Protein AF-A0AAV5W1J3-F1 (afdb_monomer)

Structure (mmCIF, N/CA/C/O backbone):
data_AF-A0AAV5W1J3-F1
#
_entry.id   AF-A0AAV5W1J3-F1
#
loop_
_atom_site.group_PDB
_atom_site.id
_atom_site.type_symbol
_atom_site.label_atom_id
_atom_site.label_alt_id
_atom_site.label_comp_id
_atom_site.label_asym_id
_atom_site.label_entity_id
_atom_site.label_seq_id
_atom_site.pdbx_PDB_ins_code
_atom_site.Cartn_x
_atom_site.Cartn_y
_atom_site.Cartn_z
_atom_site.occupancy
_atom_site.B_iso_or_equiv
_atom_site.auth_seq_id
_atom_site.auth_comp_id
_atom_site.auth_asym_id
_atom_site.auth_atom_id
_atom_site.pdbx_PDB_model_num
ATOM 1 N N . TYR A 1 1 ? 5.223 -12.489 1.293 1.00 47.97 1 TYR A N 1
ATOM 2 C CA . TYR A 1 1 ? 5.982 -11.214 1.237 1.00 47.97 1 TYR A CA 1
ATOM 3 C C . TYR A 1 1 ? 7.461 -11.405 0.866 1.00 47.97 1 TYR A C 1
ATOM 5 O O . TYR A 1 1 ? 7.890 -10.851 -0.137 1.00 47.97 1 TYR A O 1
ATOM 13 N N . LEU A 1 2 ? 8.223 -12.250 1.581 1.00 49.66 2 LEU A N 1
ATOM 14 C CA . LEU A 1 2 ? 9.652 -12.536 1.313 1.00 49.66 2 LEU A CA 1
ATOM 15 C C . LEU A 1 2 ? 9.994 -12.849 -0.157 1.00 49.66 2 LEU A C 1
ATOM 17 O O . LEU A 1 2 ? 10.957 -12.311 -0.684 1.00 49.66 2 LEU A O 1
ATOM 21 N N . ARG A 1 3 ? 9.180 -13.651 -0.857 1.00 54.84 3 ARG A N 1
ATOM 22 C CA 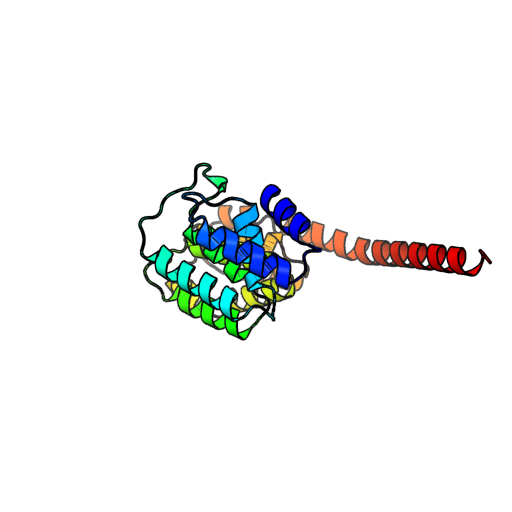. ARG A 1 3 ? 9.418 -13.997 -2.275 1.00 54.84 3 ARG A CA 1
ATOM 23 C C . ARG A 1 3 ? 9.377 -12.788 -3.224 1.00 54.84 3 ARG A C 1
ATOM 25 O O . ARG A 1 3 ? 10.065 -12.802 -4.237 1.00 54.84 3 ARG A O 1
ATOM 32 N N . TYR A 1 4 ? 8.596 -11.755 -2.901 1.00 58.94 4 TYR A N 1
ATOM 33 C CA . TYR A 1 4 ? 8.532 -10.518 -3.688 1.00 58.94 4 TYR A CA 1
ATOM 34 C C . TYR A 1 4 ? 9.755 -9.647 -3.461 1.00 58.94 4 TYR A C 1
ATOM 36 O O . TYR A 1 4 ? 10.323 -9.152 -4.424 1.00 58.94 4 TYR A O 1
ATOM 44 N N . ILE A 1 5 ? 10.190 -9.538 -2.204 1.00 57.06 5 ILE A N 1
ATOM 45 C CA . ILE A 1 5 ? 11.439 -8.861 -1.848 1.00 57.06 5 ILE A CA 1
ATOM 46 C C . ILE A 1 5 ? 12.605 -9.535 -2.572 1.00 57.06 5 ILE A C 1
ATOM 48 O O . ILE A 1 5 ? 13.395 -8.854 -3.204 1.00 57.06 5 ILE A O 1
ATOM 52 N N . VAL A 1 6 ? 12.675 -10.868 -2.558 1.00 56.69 6 VAL A N 1
ATOM 53 C CA . VAL A 1 6 ? 13.726 -11.613 -3.267 1.00 56.69 6 VAL A CA 1
ATOM 54 C C . VAL A 1 6 ? 13.673 -11.359 -4.775 1.00 56.69 6 VAL A C 1
ATOM 56 O O . VAL A 1 6 ? 14.708 -11.097 -5.372 1.00 56.69 6 VAL A O 1
ATOM 59 N N . ALA A 1 7 ? 12.494 -11.382 -5.404 1.00 62.94 7 ALA A N 1
ATOM 60 C CA . ALA A 1 7 ? 12.373 -11.092 -6.834 1.00 62.94 7 ALA A CA 1
ATOM 61 C C . ALA A 1 7 ? 12.747 -9.639 -7.189 1.00 62.94 7 ALA A C 1
ATOM 63 O O . ALA A 1 7 ? 13.378 -9.410 -8.215 1.00 62.94 7 ALA A O 1
ATOM 64 N N . ASP A 1 8 ? 12.392 -8.669 -6.347 1.00 61.66 8 ASP A N 1
ATOM 65 C CA . ASP A 1 8 ? 12.751 -7.255 -6.526 1.00 61.66 8 ASP A CA 1
ATOM 66 C C . ASP A 1 8 ? 14.255 -7.014 -6.298 1.00 61.66 8 ASP A C 1
ATOM 68 O O . ASP A 1 8 ? 14.879 -6.254 -7.037 1.00 61.66 8 ASP A O 1
ATOM 72 N N . LEU A 1 9 ? 14.862 -7.729 -5.342 1.00 61.19 9 LEU A N 1
ATOM 73 C CA . LEU A 1 9 ? 16.311 -7.756 -5.121 1.00 61.19 9 LEU A CA 1
ATOM 74 C C . LEU A 1 9 ? 17.060 -8.395 -6.296 1.00 61.19 9 LEU A C 1
ATOM 76 O O . LEU A 1 9 ? 18.104 -7.893 -6.692 1.00 61.19 9 LEU A O 1
ATOM 80 N N . LEU A 1 10 ? 16.521 -9.458 -6.903 1.00 64.94 10 LEU A N 1
ATOM 81 C CA . LEU A 1 10 ? 17.102 -10.063 -8.111 1.00 64.94 10 LEU A CA 1
ATOM 82 C C . LEU A 1 10 ? 17.113 -9.099 -9.303 1.00 64.94 10 LEU A C 1
ATOM 84 O O . LEU A 1 10 ? 17.964 -9.210 -10.180 1.00 64.94 10 LEU A O 1
ATOM 88 N N . LEU A 1 11 ? 16.175 -8.155 -9.340 1.00 67.69 11 LEU A N 1
ATOM 89 C CA . LEU A 1 11 ? 16.133 -7.098 -10.345 1.00 67.69 11 LEU A CA 1
ATOM 90 C C . LEU A 1 11 ? 16.895 -5.843 -9.901 1.00 67.69 11 LEU A C 1
ATOM 92 O O . LEU A 1 11 ? 16.798 -4.823 -10.582 1.00 67.69 11 LEU A O 1
ATOM 96 N N . PHE A 1 12 ? 17.613 -5.876 -8.767 1.00 68.25 12 PHE A N 1
ATOM 97 C CA . PHE A 1 12 ? 18.165 -4.659 -8.182 1.00 68.25 12 PHE A CA 1
ATOM 98 C C . PHE A 1 12 ? 19.186 -3.968 -9.084 1.00 68.25 12 PHE A C 1
ATOM 100 O O . PHE A 1 12 ? 19.098 -2.756 -9.282 1.00 68.25 12 PHE A O 1
ATOM 107 N N . ASP A 1 13 ? 20.054 -4.776 -9.688 1.00 69.62 13 ASP A N 1
ATOM 108 C CA . ASP A 1 13 ? 21.154 -4.348 -10.552 1.00 69.62 13 ASP A CA 1
ATOM 109 C C . ASP A 1 13 ? 20.783 -4.331 -12.047 1.00 69.62 13 ASP A C 1
ATOM 111 O O . ASP A 1 13 ? 21.642 -4.182 -12.919 1.00 69.62 13 ASP A O 1
ATOM 115 N N . ALA A 1 14 ? 19.503 -4.514 -12.385 1.00 74.44 14 ALA A N 1
ATOM 116 C CA . ALA A 1 14 ? 19.069 -4.511 -13.774 1.00 74.44 14 ALA A CA 1
ATOM 117 C C . ALA A 1 14 ? 19.010 -3.079 -14.333 1.00 74.44 14 ALA A C 1
ATOM 119 O O . ALA A 1 14 ? 18.356 -2.201 -13.778 1.00 74.44 14 ALA A O 1
ATOM 120 N N . GLN A 1 15 ? 19.646 -2.863 -15.486 1.00 80.50 15 GLN A N 1
ATOM 121 C CA . GLN A 1 15 ? 19.547 -1.607 -16.236 1.00 80.50 15 GLN A CA 1
ATOM 122 C C . GLN A 1 15 ? 18.120 -1.362 -16.759 1.00 80.50 15 GLN A C 1
ATOM 124 O O . GLN A 1 15 ? 17.407 -2.308 -17.104 1.00 80.50 15 GLN A O 1
ATOM 129 N N . THR A 1 16 ? 17.737 -0.093 -16.915 1.00 79.38 16 THR A N 1
ATOM 130 C CA . THR A 1 16 ? 16.415 0.343 -17.400 1.00 79.38 16 THR A CA 1
ATOM 131 C C . THR A 1 16 ? 15.995 -0.336 -18.707 1.00 79.38 16 THR A C 1
ATOM 133 O O . THR A 1 16 ? 14.864 -0.808 -18.826 1.00 79.38 16 THR A O 1
ATOM 136 N N . GLU A 1 17 ? 16.911 -0.472 -19.673 1.00 80.25 17 GLU A N 1
ATOM 137 C CA . GLU A 1 17 ? 16.635 -1.156 -20.945 1.00 80.25 17 GLU A CA 1
ATOM 138 C C . GLU A 1 17 ? 16.258 -2.635 -20.733 1.00 80.25 17 GLU A C 1
ATOM 140 O O . GLU A 1 17 ? 15.348 -3.159 -21.381 1.00 80.25 17 GLU A O 1
ATOM 145 N N . ASN A 1 18 ? 16.910 -3.310 -19.782 1.00 86.12 18 ASN A N 1
ATOM 146 C CA . ASN A 1 18 ? 16.601 -4.697 -19.438 1.00 86.12 18 ASN A CA 1
ATOM 147 C C . ASN A 1 18 ? 15.235 -4.803 -18.754 1.00 86.12 18 ASN A C 1
ATOM 149 O O . ASN A 1 18 ? 14.471 -5.717 -19.065 1.00 86.12 18 ASN A O 1
ATOM 153 N N . ILE A 1 19 ? 14.888 -3.847 -17.886 1.00 87.12 19 ILE A N 1
ATOM 154 C CA . ILE A 1 19 ? 13.560 -3.773 -17.265 1.00 87.12 19 ILE A CA 1
ATOM 155 C C . ILE A 1 19 ? 12.468 -3.575 -18.324 1.00 87.12 19 ILE A C 1
ATOM 157 O O . ILE A 1 19 ? 11.471 -4.297 -18.299 1.00 87.12 19 ILE A O 1
ATOM 161 N N . ALA A 1 20 ? 12.668 -2.684 -19.300 1.00 85.25 20 ALA A N 1
ATOM 162 C CA . ALA A 1 20 ? 11.721 -2.474 -20.398 1.00 85.25 20 ALA A CA 1
ATOM 163 C C . ALA A 1 20 ? 11.536 -3.739 -21.258 1.00 85.25 20 ALA A C 1
ATOM 165 O O . ALA A 1 20 ? 10.406 -4.140 -21.555 1.00 85.25 20 ALA A O 1
ATOM 166 N N . LYS A 1 21 ? 12.633 -4.427 -21.609 1.00 86.56 21 LYS A N 1
ATOM 167 C CA . LYS A 1 21 ? 12.594 -5.705 -22.348 1.00 86.56 21 LYS A CA 1
ATOM 168 C C . LYS A 1 21 ? 11.863 -6.800 -21.569 1.00 86.56 21 LYS A C 1
ATOM 170 O O . LYS A 1 21 ? 11.043 -7.526 -22.140 1.00 86.56 21 LYS A O 1
ATOM 175 N N . LEU A 1 22 ? 12.130 -6.912 -20.267 1.00 85.25 22 LEU A N 1
ATOM 176 C CA . LEU A 1 22 ? 11.437 -7.852 -19.387 1.00 85.25 22 LEU A CA 1
ATOM 177 C C . LEU A 1 22 ? 9.945 -7.526 -19.315 1.00 85.25 22 LEU A C 1
ATOM 179 O O . LEU A 1 22 ? 9.125 -8.422 -19.503 1.00 85.25 22 LEU A O 1
ATOM 183 N N . PHE A 1 23 ? 9.584 -6.256 -19.119 1.00 86.56 23 PHE A N 1
ATOM 184 C CA . PHE A 1 23 ? 8.192 -5.812 -19.102 1.00 86.56 23 PHE A CA 1
ATOM 185 C C . PHE A 1 23 ? 7.466 -6.181 -20.393 1.00 86.56 23 PHE A C 1
ATOM 187 O O . PHE A 1 23 ? 6.436 -6.852 -20.336 1.00 86.56 23 PHE A O 1
ATOM 194 N N . LYS A 1 24 ? 8.043 -5.845 -21.552 1.00 86.94 24 LYS A N 1
ATOM 195 C CA . LYS A 1 24 ? 7.494 -6.214 -22.862 1.00 86.94 24 LYS A CA 1
ATOM 196 C C . LYS A 1 24 ? 7.254 -7.723 -22.967 1.00 86.94 24 LYS A C 1
ATOM 198 O O . LYS A 1 24 ? 6.153 -8.147 -23.311 1.00 86.94 24 LYS A O 1
ATOM 203 N N . THR A 1 25 ? 8.240 -8.527 -22.570 1.00 84.56 25 THR A N 1
ATOM 204 C CA . THR A 1 25 ? 8.138 -9.994 -22.569 1.00 84.56 25 THR A CA 1
ATOM 205 C C . THR A 1 25 ? 6.974 -10.487 -21.699 1.00 84.56 25 THR A C 1
ATOM 207 O O . THR A 1 25 ? 6.224 -11.374 -22.105 1.00 84.56 25 THR A O 1
ATOM 210 N N . TYR A 1 26 ? 6.795 -9.924 -20.500 1.00 80.44 26 TYR A N 1
ATOM 211 C CA . TYR A 1 26 ? 5.701 -10.305 -19.599 1.00 80.44 26 TYR A CA 1
ATOM 212 C C . TYR A 1 26 ? 4.322 -9.879 -20.108 1.00 80.44 26 TYR A C 1
ATOM 214 O O . TYR A 1 26 ? 3.348 -10.607 -19.896 1.00 80.44 26 TYR A O 1
ATOM 222 N N . SER A 1 27 ? 4.236 -8.735 -20.783 1.00 79.19 27 SER A N 1
ATOM 223 C CA . SER A 1 27 ? 2.999 -8.237 -21.387 1.00 79.19 27 SER A CA 1
ATOM 224 C C . SER A 1 27 ? 2.569 -9.089 -22.585 1.00 79.19 27 SER A C 1
ATOM 226 O O . SER A 1 27 ? 1.390 -9.419 -22.721 1.00 79.19 27 SER A O 1
ATOM 228 N N . GLU A 1 28 ? 3.521 -9.521 -23.415 1.00 81.06 28 GLU A N 1
ATOM 229 C CA . GLU A 1 28 ? 3.267 -10.365 -24.590 1.00 81.06 28 GLU A CA 1
ATOM 230 C C . GLU A 1 28 ? 2.879 -11.798 -24.220 1.00 81.06 28 GLU A C 1
ATOM 232 O O . GLU A 1 28 ? 1.971 -12.368 -24.822 1.00 81.06 28 GLU A O 1
ATOM 237 N N . LYS A 1 29 ? 3.518 -12.375 -23.195 1.00 73.06 29 LYS A N 1
ATOM 238 C CA . LYS A 1 29 ? 3.275 -13.768 -22.792 1.00 73.06 29 LYS A CA 1
ATOM 239 C C . LYS A 1 29 ? 1.906 -14.019 -22.155 1.00 73.06 29 LYS A C 1
ATOM 241 O O . LYS A 1 29 ? 1.574 -15.179 -21.943 1.00 73.06 29 LYS A O 1
ATOM 246 N N . ARG A 1 30 ? 1.132 -12.969 -21.837 1.00 65.12 30 ARG A N 1
ATOM 247 C CA . ARG A 1 30 ? -0.246 -13.037 -21.303 1.00 65.12 30 ARG A CA 1
ATOM 248 C C . ARG A 1 30 ? -0.467 -14.164 -20.283 1.00 65.12 30 ARG A C 1
ATOM 250 O O . ARG A 1 30 ? -1.462 -14.869 -20.358 1.00 65.12 30 ARG A O 1
ATOM 257 N N . PHE A 1 31 ? 0.450 -14.331 -19.328 1.00 59.56 31 PHE A N 1
ATOM 258 C CA . PHE A 1 31 ? 0.299 -15.365 -18.303 1.00 59.56 31 PHE A CA 1
ATOM 259 C C . PHE A 1 31 ? -1.050 -15.214 -17.586 1.00 59.56 31 PHE A C 1
ATOM 261 O O . PHE A 1 31 ? -1.366 -14.113 -17.116 1.00 59.56 31 PHE A O 1
ATOM 268 N N . ASP A 1 32 ? -1.789 -16.322 -17.471 1.00 56.34 32 ASP A N 1
ATOM 269 C CA . ASP A 1 32 ? -3.089 -16.397 -16.785 1.00 56.34 32 ASP A CA 1
ATOM 270 C C . ASP A 1 32 ? -2.975 -16.142 -15.273 1.00 56.34 32 ASP A C 1
ATOM 272 O O . ASP A 1 32 ? -3.959 -15.841 -14.602 1.00 56.34 32 ASP A O 1
ATOM 276 N N . PHE A 1 33 ? -1.757 -16.213 -14.728 1.00 61.19 33 PHE A N 1
ATOM 277 C CA . PHE A 1 33 ? -1.449 -15.974 -13.322 1.00 61.19 33 PHE A CA 1
ATOM 278 C C . PHE A 1 33 ? -0.360 -14.906 -13.146 1.00 61.19 33 PHE A C 1
ATOM 280 O O . PHE A 1 33 ? 0.451 -14.629 -14.037 1.00 61.19 33 PHE A O 1
ATOM 287 N N . ILE A 1 34 ? -0.332 -14.289 -11.963 1.00 70.12 34 ILE A N 1
ATOM 288 C CA . ILE A 1 34 ? 0.744 -13.379 -11.570 1.00 70.12 34 ILE A CA 1
ATOM 289 C C . ILE A 1 34 ? 1.867 -14.168 -10.897 1.00 70.12 34 ILE A C 1
ATOM 291 O O . ILE A 1 34 ? 1.645 -14.844 -9.895 1.00 70.12 34 ILE A O 1
ATOM 295 N N . THR A 1 35 ? 3.093 -14.006 -11.396 1.00 73.12 35 THR A N 1
ATOM 296 C CA . THR A 1 35 ? 4.309 -14.486 -10.729 1.00 73.12 35 THR A CA 1
ATOM 297 C C . THR A 1 35 ? 4.937 -13.396 -9.851 1.00 73.12 35 THR A C 1
ATOM 299 O O . THR A 1 35 ? 4.813 -12.208 -10.166 1.00 73.12 35 THR A O 1
ATOM 302 N N . PRO A 1 36 ? 5.706 -13.766 -8.806 1.00 73.75 36 PRO A N 1
ATOM 303 C CA . PRO A 1 36 ? 6.530 -12.813 -8.059 1.00 73.75 36 PRO A CA 1
ATOM 304 C C . PRO A 1 36 ? 7.446 -11.964 -8.944 1.00 73.75 36 PRO 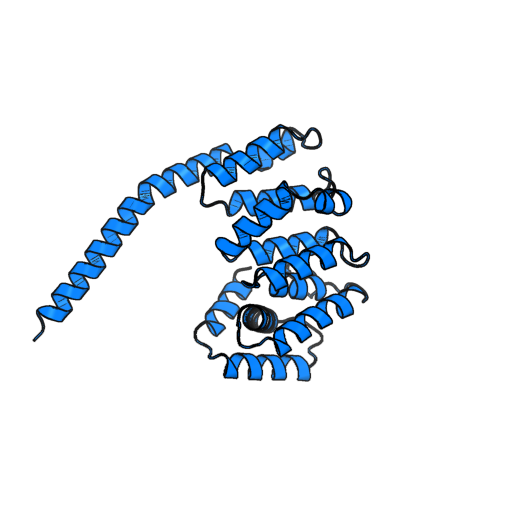A C 1
ATOM 306 O O . PRO A 1 36 ? 7.579 -10.765 -8.717 1.00 73.75 36 PRO A O 1
ATOM 309 N N . LEU A 1 37 ? 8.014 -12.562 -9.994 1.00 76.00 37 LEU A N 1
ATOM 310 C CA . LEU A 1 37 ? 8.876 -11.857 -10.939 1.00 76.00 37 LEU A CA 1
ATOM 311 C C . LEU A 1 37 ? 8.101 -10.824 -11.774 1.00 76.00 37 LEU A C 1
ATOM 313 O O . LEU A 1 37 ? 8.609 -9.735 -12.007 1.00 76.00 37 LEU A O 1
ATOM 317 N N . ARG A 1 38 ? 6.850 -11.107 -12.159 1.00 78.94 38 ARG A N 1
ATOM 318 C CA . ARG A 1 38 ? 5.993 -10.138 -12.862 1.00 78.94 38 ARG A CA 1
ATOM 319 C C . ARG A 1 38 ? 5.672 -8.921 -11.993 1.00 78.94 38 ARG A C 1
ATOM 321 O O . ARG A 1 38 ? 5.740 -7.798 -12.480 1.00 78.94 38 ARG A O 1
ATOM 328 N N . ILE A 1 39 ? 5.377 -9.132 -10.708 1.00 78.12 39 ILE A N 1
ATOM 329 C CA . ILE A 1 39 ? 5.159 -8.034 -9.749 1.00 78.12 39 ILE A CA 1
ATOM 330 C C . ILE A 1 39 ? 6.427 -7.206 -9.588 1.00 78.12 39 ILE A C 1
ATOM 332 O O . ILE A 1 39 ? 6.346 -5.981 -9.607 1.00 78.12 39 ILE A O 1
ATOM 336 N N . ALA A 1 40 ? 7.586 -7.856 -9.459 1.00 79.56 40 ALA A N 1
ATOM 337 C CA . ALA A 1 40 ? 8.870 -7.173 -9.351 1.00 79.56 40 ALA A CA 1
ATOM 338 C C . ALA A 1 40 ? 9.160 -6.321 -10.599 1.00 79.56 40 ALA A C 1
ATOM 340 O O . ALA A 1 40 ? 9.527 -5.156 -10.474 1.00 79.56 40 ALA A O 1
ATOM 341 N N . VAL A 1 41 ? 8.884 -6.841 -11.801 1.00 84.56 41 VAL A N 1
ATOM 342 C CA . VAL A 1 41 ? 9.015 -6.080 -13.054 1.00 84.56 41 VAL A CA 1
ATOM 343 C C . VAL A 1 41 ? 8.068 -4.878 -13.094 1.00 84.56 41 VAL A C 1
ATOM 345 O O . VAL A 1 41 ? 8.521 -3.777 -13.387 1.00 84.56 41 VAL A O 1
ATOM 348 N N . TRP A 1 42 ? 6.781 -5.033 -12.764 1.00 88.50 42 TRP A N 1
ATOM 349 C CA . TRP A 1 42 ? 5.844 -3.897 -12.712 1.00 88.50 42 TRP A CA 1
ATOM 350 C C . TRP A 1 42 ? 6.256 -2.841 -11.693 1.00 88.50 42 TRP A C 1
ATOM 352 O O . TRP A 1 42 ? 6.212 -1.645 -11.968 1.00 88.50 42 TRP A O 1
ATOM 362 N N . THR A 1 43 ? 6.672 -3.301 -10.519 1.00 86.44 43 THR A N 1
ATOM 363 C CA . THR A 1 43 ? 7.162 -2.458 -9.436 1.00 86.44 43 THR A CA 1
ATOM 364 C C . THR A 1 43 ? 8.377 -1.657 -9.902 1.00 86.44 43 THR A C 1
ATOM 366 O O . THR A 1 43 ? 8.429 -0.448 -9.697 1.00 86.44 43 THR A O 1
ATOM 369 N N . ARG A 1 44 ? 9.319 -2.292 -10.610 1.00 86.44 44 ARG A N 1
ATOM 370 C CA . ARG A 1 44 ? 10.474 -1.612 -11.204 1.00 86.44 44 ARG A CA 1
ATOM 371 C C . ARG A 1 44 ? 10.091 -0.616 -12.284 1.00 86.44 44 ARG A C 1
ATOM 373 O O . ARG A 1 44 ? 10.479 0.539 -12.175 1.00 86.44 44 ARG A O 1
ATOM 380 N N . VAL A 1 45 ? 9.256 -1.009 -13.241 1.00 90.25 45 VAL A N 1
ATOM 381 C CA . VAL A 1 45 ? 8.741 -0.115 -14.291 1.00 90.25 45 VAL A CA 1
ATOM 382 C C . VAL A 1 45 ? 8.162 1.176 -13.713 1.00 90.25 45 VAL A C 1
ATOM 384 O O . VAL A 1 45 ? 8.438 2.262 -14.210 1.00 90.25 45 VAL A O 1
ATOM 387 N N . VAL A 1 46 ? 7.365 1.077 -12.648 1.00 89.00 46 VAL A N 1
ATOM 388 C CA . VAL A 1 46 ? 6.721 2.251 -12.045 1.00 89.00 46 VAL A CA 1
ATOM 389 C C . VAL A 1 46 ? 7.708 3.107 -11.231 1.00 89.00 46 VAL A C 1
ATOM 391 O O . VAL A 1 46 ? 7.479 4.305 -11.028 1.00 89.00 46 VAL A O 1
ATOM 394 N N . ARG A 1 47 ? 8.815 2.526 -10.768 1.00 85.06 47 ARG A N 1
ATOM 395 C CA . ARG A 1 47 ? 9.858 3.237 -10.019 1.00 85.06 47 ARG A CA 1
ATOM 396 C C . ARG A 1 47 ? 10.847 3.972 -10.908 1.00 85.06 47 ARG A C 1
ATOM 398 O O . ARG A 1 47 ? 11.353 4.993 -10.455 1.00 85.06 47 ARG A O 1
ATOM 405 N N . GLU A 1 48 ? 11.138 3.450 -12.095 1.00 85.75 48 GLU A N 1
ATOM 406 C CA . GLU A 1 48 ? 12.058 4.107 -13.018 1.00 85.75 48 GLU A CA 1
ATOM 407 C C . GLU A 1 48 ? 11.417 5.390 -13.572 1.00 85.75 48 GLU A C 1
ATOM 409 O O . GLU A 1 48 ? 10.236 5.427 -13.948 1.00 85.75 48 GLU A O 1
ATOM 414 N N . ASP A 1 49 ? 12.195 6.468 -13.592 1.00 83.44 49 ASP A N 1
ATOM 415 C CA . ASP A 1 49 ? 11.755 7.754 -14.137 1.00 83.44 49 ASP A CA 1
ATOM 416 C C . ASP A 1 49 ? 11.796 7.738 -15.676 1.00 83.44 49 ASP A C 1
ATOM 418 O O . ASP A 1 49 ? 10.927 8.317 -16.327 1.00 83.44 49 ASP A O 1
ATOM 422 N N . ASP A 1 50 ? 12.711 6.951 -16.249 1.00 87.56 50 ASP A N 1
ATOM 423 C CA . ASP A 1 50 ? 12.950 6.828 -17.693 1.00 87.56 50 ASP A CA 1
ATOM 424 C C . ASP A 1 50 ? 11.987 5.865 -18.418 1.00 87.56 50 ASP A C 1
ATOM 426 O O . ASP A 1 50 ? 12.152 5.596 -19.607 1.00 87.56 50 ASP A O 1
ATOM 430 N N . LEU A 1 51 ? 10.961 5.350 -17.726 1.00 88.88 51 LEU A N 1
ATOM 431 C CA . LEU A 1 51 ? 9.941 4.448 -18.288 1.00 88.88 51 LEU A CA 1
ATOM 432 C C . LEU A 1 51 ? 8.512 5.026 -18.210 1.00 88.88 51 LEU A C 1
ATOM 434 O O . LEU A 1 51 ? 7.596 4.376 -17.688 1.00 88.88 51 LEU A O 1
ATOM 438 N N . PRO A 1 52 ? 8.262 6.256 -18.706 1.00 89.38 52 PRO A N 1
ATOM 439 C CA . PRO A 1 52 ? 6.950 6.890 -18.590 1.00 89.38 52 PRO A CA 1
ATOM 440 C C . PRO A 1 52 ? 5.864 6.143 -19.377 1.00 89.38 52 PRO A C 1
ATOM 442 O O . PRO A 1 52 ? 4.723 6.061 -18.924 1.00 89.38 52 PRO A O 1
ATOM 445 N N . ASN A 1 53 ? 6.200 5.554 -20.528 1.00 90.69 53 ASN A N 1
ATOM 446 C CA . ASN A 1 53 ? 5.232 4.839 -21.361 1.00 90.69 53 ASN A CA 1
ATOM 447 C C . ASN A 1 53 ? 4.766 3.547 -20.684 1.00 90.69 53 ASN A C 1
ATOM 449 O O . ASN A 1 53 ? 3.567 3.306 -20.550 1.00 90.69 53 ASN A O 1
ATOM 453 N N . GLU A 1 54 ? 5.706 2.736 -20.210 1.00 92.69 54 GLU A N 1
ATOM 454 C CA . GLU A 1 54 ? 5.450 1.476 -19.525 1.00 92.69 54 GLU A CA 1
ATOM 455 C C . GLU A 1 54 ? 4.693 1.723 -18.214 1.00 92.69 54 GLU A C 1
ATOM 457 O O . GLU A 1 54 ? 3.708 1.038 -17.935 1.00 92.69 54 GLU A O 1
ATOM 462 N N . LYS A 1 55 ? 5.062 2.766 -17.459 1.00 91.44 55 LYS A N 1
ATOM 463 C CA . LYS A 1 55 ? 4.335 3.214 -16.261 1.00 91.44 55 LYS A CA 1
ATOM 464 C C . LYS A 1 55 ? 2.869 3.532 -16.567 1.00 91.44 55 LYS A C 1
ATOM 466 O O . LYS A 1 55 ? 1.975 3.066 -15.857 1.00 91.44 55 LYS A O 1
ATOM 471 N N . MET A 1 56 ? 2.604 4.255 -17.656 1.00 90.38 56 MET A N 1
ATOM 472 C CA . MET A 1 56 ? 1.238 4.544 -18.105 1.00 90.38 56 MET A CA 1
ATOM 473 C C . MET A 1 56 ? 0.484 3.284 -18.549 1.00 90.38 56 MET A C 1
ATOM 475 O O . MET A 1 56 ? -0.725 3.197 -18.330 1.00 90.38 56 MET A O 1
ATOM 479 N N . VAL A 1 57 ? 1.162 2.296 -19.143 1.00 91.38 57 VAL A N 1
ATOM 480 C CA . VAL A 1 57 ? 0.551 1.000 -19.488 1.00 91.38 57 VAL A CA 1
ATOM 481 C C . VAL A 1 57 ? 0.127 0.257 -18.225 1.00 91.38 57 VAL A C 1
ATOM 483 O O . VAL A 1 57 ? -1.037 -0.127 -18.132 1.00 91.38 57 VAL A O 1
ATOM 486 N N . VAL A 1 58 ? 1.007 0.131 -17.225 1.00 90.12 58 VAL A N 1
ATOM 487 C CA . VAL A 1 58 ? 0.675 -0.525 -15.946 1.00 90.12 58 VAL A CA 1
ATOM 488 C C . VAL A 1 58 ? -0.507 0.177 -15.266 1.00 90.12 58 VAL A C 1
ATOM 490 O O . VAL A 1 58 ? -1.440 -0.481 -14.804 1.00 90.12 58 VAL A O 1
ATOM 493 N N . GLN A 1 59 ? -0.527 1.515 -15.265 1.00 91.50 59 GLN A N 1
ATOM 494 C CA . GLN A 1 59 ? -1.645 2.280 -14.712 1.00 91.50 59 GLN A CA 1
ATOM 495 C C . GLN A 1 59 ? -2.956 2.030 -15.474 1.00 91.50 59 GLN A C 1
ATOM 497 O O . GLN A 1 59 ? -4.009 1.883 -14.858 1.00 91.50 59 GLN A O 1
ATOM 502 N N . ARG A 1 60 ? -2.929 1.974 -16.812 1.00 91.19 60 ARG A N 1
ATOM 503 C CA . ARG A 1 60 ? -4.126 1.655 -17.609 1.00 91.19 60 ARG A CA 1
ATOM 504 C C . ARG A 1 60 ? -4.608 0.232 -17.346 1.00 91.19 60 ARG A C 1
ATOM 506 O O . ARG A 1 60 ? -5.809 0.035 -17.184 1.00 91.19 60 ARG A O 1
ATOM 513 N N . GLU A 1 61 ? -3.693 -0.734 -17.278 1.00 89.94 61 GLU A N 1
ATOM 514 C CA . GLU A 1 61 ? -4.014 -2.132 -16.982 1.00 89.94 61 GLU A CA 1
ATOM 515 C C . GLU A 1 61 ? -4.720 -2.285 -15.637 1.00 89.94 61 GLU A C 1
ATOM 517 O O . GLU A 1 61 ? -5.700 -3.019 -15.565 1.00 89.94 61 GLU A O 1
ATOM 522 N N . LEU A 1 62 ? -4.290 -1.551 -14.606 1.00 91.69 62 LEU A N 1
ATOM 523 C CA . LEU A 1 62 ? -4.947 -1.526 -13.296 1.00 91.69 62 LEU A CA 1
ATOM 524 C C . LEU A 1 62 ? -6.441 -1.204 -13.422 1.00 91.69 62 LEU A C 1
ATOM 526 O O . LEU A 1 62 ? -7.274 -1.979 -12.961 1.00 91.69 62 LEU A O 1
ATOM 530 N N . PHE A 1 63 ? -6.796 -0.100 -14.084 1.00 93.44 63 PHE A N 1
ATOM 531 C CA . PHE A 1 63 ? -8.198 0.328 -14.195 1.00 93.44 63 PHE A CA 1
ATOM 532 C C . PHE A 1 63 ? -9.013 -0.492 -15.203 1.00 93.44 63 PHE A C 1
ATOM 534 O O . PHE A 1 63 ? -10.240 -0.508 -15.139 1.00 93.44 63 PHE A O 1
ATOM 541 N N . VAL A 1 64 ? -8.358 -1.183 -16.138 1.00 91.06 64 VAL A N 1
ATOM 542 C CA . VAL A 1 64 ? -9.020 -2.199 -16.969 1.00 91.06 64 VAL A CA 1
ATOM 543 C C . VAL A 1 64 ? -9.331 -3.440 -16.137 1.00 91.06 64 VAL A C 1
ATOM 545 O O . VAL A 1 64 ? -10.416 -4.000 -16.260 1.00 91.06 64 VAL A O 1
ATOM 548 N N . GLU A 1 65 ? -8.394 -3.872 -15.295 1.00 89.56 65 GLU A N 1
ATOM 549 C CA . GLU A 1 65 ? -8.554 -5.045 -14.440 1.00 89.56 65 GLU A CA 1
ATOM 550 C C . GLU A 1 65 ? -9.557 -4.807 -13.306 1.00 89.56 65 GLU A C 1
ATOM 552 O O . GLU A 1 65 ? -10.271 -5.733 -12.942 1.00 89.56 65 GLU A O 1
ATOM 557 N N . ALA A 1 66 ? -9.676 -3.571 -12.807 1.00 89.62 66 ALA A N 1
ATOM 558 C CA . ALA A 1 66 ? -10.663 -3.196 -11.791 1.00 89.62 66 ALA A CA 1
ATOM 559 C C . ALA A 1 66 ? -12.099 -3.562 -12.201 1.00 89.62 66 ALA A C 1
ATOM 561 O O . ALA A 1 66 ? -12.884 -4.018 -11.380 1.00 89.62 66 ALA A O 1
ATOM 562 N N . LYS A 1 67 ? -12.398 -3.461 -13.500 1.00 89.94 67 LYS A N 1
ATOM 563 C CA . LYS A 1 67 ? -13.715 -3.741 -14.094 1.00 89.94 67 LYS A CA 1
ATOM 564 C C . LYS A 1 67 ? -13.984 -5.223 -14.346 1.00 89.94 67 LYS A C 1
ATOM 566 O O . LYS A 1 67 ? -15.029 -5.578 -14.889 1.00 89.94 67 LYS A O 1
ATOM 571 N N . ARG A 1 68 ? -13.016 -6.096 -14.064 1.00 87.88 68 ARG A N 1
ATOM 572 C CA . ARG A 1 68 ? -13.117 -7.536 -14.320 1.00 87.88 68 ARG A CA 1
ATOM 573 C C . ARG A 1 68 ? -13.525 -8.276 -13.058 1.00 87.88 68 ARG A C 1
ATOM 575 O O . ARG A 1 68 ? -13.353 -7.797 -11.941 1.00 87.88 68 ARG A O 1
ATOM 582 N N . LEU A 1 69 ? -14.037 -9.491 -13.247 1.00 83.38 69 LEU A N 1
ATOM 583 C CA . LEU A 1 69 ? -14.318 -10.384 -12.133 1.00 83.38 69 LEU A CA 1
ATOM 584 C C . LEU A 1 69 ? -13.035 -10.624 -11.328 1.00 83.38 69 LEU A C 1
ATOM 586 O O . LEU A 1 69 ? -11.988 -10.961 -11.883 1.00 83.38 69 LEU A O 1
ATOM 590 N N . ARG A 1 70 ? -13.133 -10.479 -10.007 1.00 82.19 70 ARG A N 1
ATOM 591 C CA . ARG A 1 70 ? -12.014 -10.704 -9.094 1.00 82.19 70 ARG A CA 1
ATOM 592 C C . ARG A 1 70 ? -11.693 -12.189 -9.025 1.00 82.19 70 ARG A C 1
ATOM 594 O O . ARG A 1 70 ? -12.389 -12.954 -8.365 1.00 82.19 70 ARG A O 1
ATOM 601 N N . ILE A 1 71 ? -10.612 -12.584 -9.682 1.00 72.50 71 ILE A N 1
ATOM 602 C CA . ILE A 1 71 ? -10.077 -13.940 -9.590 1.00 72.50 71 ILE A CA 1
ATOM 603 C C . ILE A 1 71 ? -9.008 -13.945 -8.495 1.00 72.50 71 ILE A C 1
ATOM 605 O O . ILE A 1 71 ? -8.000 -13.234 -8.591 1.00 72.50 71 ILE A O 1
ATOM 609 N N . LYS A 1 72 ? -9.247 -14.726 -7.435 1.00 72.31 72 LYS A N 1
ATOM 610 C CA . LYS A 1 72 ? -8.225 -15.018 -6.426 1.00 72.31 72 LYS A CA 1
ATOM 611 C C . LYS A 1 72 ? -7.096 -15.811 -7.073 1.00 72.31 72 LYS A C 1
ATOM 613 O O . LYS A 1 72 ? -7.334 -16.746 -7.835 1.00 72.31 72 LYS A O 1
ATOM 618 N N . LEU A 1 73 ? -5.866 -15.434 -6.758 1.00 68.81 73 LEU A N 1
ATOM 619 C CA . LEU A 1 73 ? -4.692 -16.188 -7.169 1.00 68.81 73 LEU A CA 1
ATOM 620 C C . 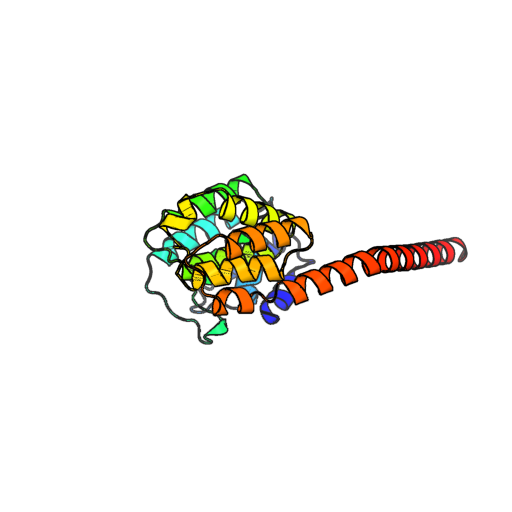LEU A 1 73 ? -4.583 -17.491 -6.350 1.00 68.81 73 LEU A C 1
ATOM 622 O O . LEU A 1 73 ? -5.183 -17.585 -5.282 1.00 68.81 73 LEU A O 1
ATOM 626 N N . PRO A 1 74 ? -3.814 -18.497 -6.817 1.00 63.50 74 PRO A N 1
ATOM 627 C CA . PRO A 1 74 ? -3.802 -19.852 -6.241 1.00 63.50 74 PRO A CA 1
ATOM 628 C C . PRO A 1 74 ? -3.415 -19.976 -4.757 1.00 63.50 74 PRO A C 1
ATOM 630 O O . PRO A 1 74 ? -3.554 -21.051 -4.185 1.00 63.50 74 PRO A O 1
ATOM 633 N N . SER A 1 75 ? -2.906 -18.913 -4.135 1.00 62.03 75 SER A N 1
ATOM 634 C CA . SER A 1 75 ? -2.695 -18.832 -2.689 1.00 62.03 75 SER A CA 1
ATOM 635 C C . SER A 1 75 ? -3.395 -17.585 -2.166 1.00 62.03 75 SER A C 1
ATOM 637 O O . SER A 1 75 ? -3.250 -16.507 -2.748 1.00 62.03 75 SER A O 1
ATOM 639 N N . ASP A 1 76 ? -4.124 -17.724 -1.058 1.00 59.28 76 ASP A N 1
ATOM 640 C CA . ASP A 1 76 ? -4.854 -16.622 -0.423 1.00 59.28 76 ASP A CA 1
ATOM 641 C C . ASP A 1 76 ? -3.929 -15.450 -0.041 1.00 59.28 76 ASP A C 1
ATOM 643 O O . ASP A 1 76 ? -4.349 -14.295 -0.086 1.00 59.28 76 ASP A O 1
ATOM 647 N N . GLU A 1 77 ? -2.643 -15.715 0.230 1.00 58.44 77 GLU A N 1
ATOM 648 C CA . GLU A 1 77 ? -1.633 -14.683 0.517 1.00 58.44 77 GLU A CA 1
ATOM 649 C C . GLU A 1 77 ? -1.342 -13.757 -0.673 1.00 58.44 77 GLU A C 1
ATOM 651 O O . GLU A 1 77 ? -0.782 -12.671 -0.506 1.00 58.44 77 GLU A O 1
ATOM 656 N N . TYR A 1 78 ? -1.679 -14.195 -1.886 1.00 59.72 78 TYR A N 1
ATOM 657 C CA . TYR A 1 78 ? -1.457 -13.449 -3.116 1.00 59.72 78 TYR A CA 1
ATOM 658 C C . TYR A 1 78 ? -2.644 -12.534 -3.454 1.00 59.72 78 TYR A C 1
ATOM 660 O O . TYR A 1 78 ? -2.499 -11.625 -4.257 1.00 59.72 78 TYR A O 1
ATOM 668 N N . GLY A 1 79 ? -3.817 -12.677 -2.838 1.00 76.62 79 GLY A N 1
ATOM 669 C CA . GLY A 1 79 ? -4.951 -11.819 -3.195 1.00 76.62 79 GLY A CA 1
ATOM 670 C C . GLY A 1 79 ? -5.318 -11.931 -4.685 1.00 76.62 79 GLY A C 1
ATOM 671 O O . GLY A 1 79 ? -5.370 -13.029 -5.240 1.00 76.62 79 GLY A O 1
ATOM 672 N N . THR A 1 80 ? -5.589 -10.808 -5.351 1.00 84.75 80 THR A N 1
ATOM 673 C CA . THR A 1 80 ? -6.051 -10.765 -6.752 1.00 84.75 80 THR A CA 1
ATOM 674 C C . THR A 1 80 ? -5.027 -10.160 -7.710 1.00 84.75 80 THR A C 1
ATOM 676 O O . THR A 1 80 ? -4.031 -9.546 -7.312 1.00 84.75 80 THR A O 1
ATOM 679 N N . LYS A 1 81 ? -5.289 -10.291 -9.018 1.00 84.19 81 LYS A N 1
ATOM 680 C CA . LYS A 1 81 ? -4.479 -9.617 -10.039 1.00 84.19 81 LYS A CA 1
ATOM 681 C C . LYS A 1 81 ? -4.492 -8.092 -9.892 1.00 84.19 81 LYS A C 1
ATOM 683 O O . LYS A 1 81 ? -3.440 -7.456 -9.950 1.00 84.19 81 LYS A O 1
ATOM 688 N N . LEU A 1 82 ? -5.672 -7.531 -9.645 1.00 89.06 82 LEU A N 1
ATOM 689 C CA . LEU A 1 82 ? -5.875 -6.106 -9.399 1.00 89.06 82 LEU A CA 1
ATOM 690 C C . LEU A 1 82 ? -5.038 -5.606 -8.215 1.00 89.06 82 LEU A C 1
ATOM 692 O O . LEU A 1 82 ? -4.305 -4.630 -8.346 1.00 89.06 82 LEU A O 1
ATOM 696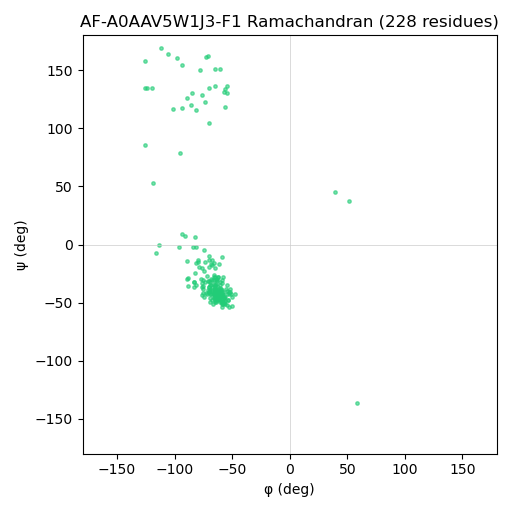 N N . GLN A 1 83 ? -5.097 -6.308 -7.084 1.00 88.69 83 GLN A N 1
ATOM 697 C CA . GLN A 1 83 ? -4.384 -5.935 -5.859 1.00 88.69 83 GLN A CA 1
ATOM 698 C C . GLN A 1 83 ? -2.866 -5.844 -6.053 1.00 88.69 83 GLN A C 1
ATOM 700 O O . GLN A 1 83 ? -2.211 -4.980 -5.476 1.00 88.69 83 GLN A O 1
ATOM 705 N N . HIS A 1 84 ? -2.295 -6.674 -6.921 1.00 85.06 84 HIS A N 1
ATOM 706 C CA . HIS A 1 84 ? -0.876 -6.607 -7.259 1.00 85.06 84 HIS A CA 1
ATOM 707 C C . HIS A 1 84 ? -0.504 -5.470 -8.205 1.00 85.06 84 HIS A C 1
ATOM 709 O O . HIS A 1 84 ? 0.571 -4.889 -8.054 1.00 85.06 84 HIS A O 1
ATOM 715 N N . LEU A 1 85 ? -1.368 -5.149 -9.171 1.00 89.19 85 LEU A N 1
ATOM 716 C CA . LEU A 1 85 ? -1.194 -3.959 -10.007 1.00 89.19 85 LEU A CA 1
ATOM 717 C C . LEU A 1 85 ? -1.245 -2.701 -9.136 1.00 89.19 85 LEU A C 1
ATOM 719 O O . LEU A 1 85 ? -0.380 -1.837 -9.250 1.00 89.19 85 LEU A O 1
ATOM 723 N N . ILE A 1 86 ? -2.198 -2.643 -8.206 1.00 91.50 86 ILE A N 1
ATOM 724 C CA . ILE A 1 86 ? -2.303 -1.569 -7.217 1.00 91.50 86 ILE A CA 1
ATOM 725 C C . ILE A 1 86 ? -1.033 -1.492 -6.374 1.00 91.50 86 ILE A C 1
ATOM 727 O O . ILE A 1 86 ? -0.382 -0.453 -6.374 1.00 91.50 86 ILE A O 1
ATOM 731 N N . TYR A 1 87 ? -0.610 -2.597 -5.756 1.00 87.88 87 TYR A N 1
ATOM 732 C CA . TYR A 1 87 ? 0.634 -2.646 -4.987 1.00 87.88 87 TYR A CA 1
ATOM 733 C C . TYR A 1 87 ? 1.822 -2.086 -5.776 1.00 87.88 87 TYR A C 1
ATOM 735 O O . TYR A 1 87 ? 2.492 -1.177 -5.293 1.00 87.88 87 TYR A O 1
ATOM 743 N N . ALA A 1 88 ? 2.053 -2.582 -6.998 1.00 86.75 88 ALA A N 1
ATOM 744 C CA . ALA A 1 88 ? 3.169 -2.160 -7.839 1.00 86.75 88 ALA A CA 1
ATOM 745 C C . ALA A 1 88 ? 3.090 -0.666 -8.188 1.00 86.75 88 ALA A C 1
ATOM 747 O O . ALA A 1 88 ? 4.075 0.061 -8.031 1.00 86.75 88 ALA A O 1
ATOM 748 N N . THR A 1 89 ? 1.913 -0.191 -8.613 1.00 90.94 89 THR A N 1
ATOM 749 C CA . THR A 1 89 ? 1.710 1.220 -8.976 1.00 90.94 89 THR A CA 1
ATOM 750 C C . THR A 1 89 ? 1.894 2.171 -7.794 1.00 90.94 89 THR A C 1
ATOM 752 O O . THR A 1 89 ? 2.445 3.258 -7.960 1.00 90.94 89 THR A O 1
ATOM 755 N N . SER A 1 90 ? 1.528 1.749 -6.584 1.00 90.06 90 SER A N 1
ATOM 756 C CA . SER A 1 90 ? 1.693 2.535 -5.359 1.00 90.06 90 SER A CA 1
ATOM 757 C C . SER A 1 90 ? 3.135 2.613 -4.847 1.00 90.06 90 SER A C 1
ATOM 759 O O . SER A 1 90 ? 3.400 3.348 -3.898 1.00 90.06 90 SER A O 1
ATOM 761 N N . THR A 1 91 ? 4.086 1.911 -5.475 1.00 86.44 91 THR A N 1
ATOM 762 C CA . THR A 1 91 ? 5.523 2.040 -5.163 1.00 86.44 91 THR A CA 1
ATOM 763 C C . THR A 1 91 ? 6.211 3.209 -5.878 1.00 86.44 91 THR A C 1
ATOM 765 O O . THR A 1 91 ? 7.406 3.436 -5.670 1.00 86.44 91 THR A O 1
ATOM 768 N N . ALA A 1 92 ? 5.480 3.941 -6.728 1.00 87.19 92 ALA A N 1
ATOM 769 C CA . ALA A 1 92 ? 6.000 5.072 -7.487 1.00 87.19 92 ALA A CA 1
ATOM 770 C C . ALA A 1 92 ? 6.670 6.122 -6.586 1.00 87.19 92 ALA A C 1
ATOM 772 O O . ALA A 1 92 ? 6.136 6.525 -5.551 1.00 87.19 92 ALA A O 1
ATOM 773 N N . LYS A 1 93 ? 7.833 6.625 -7.012 1.00 84.94 93 LYS A N 1
ATOM 774 C CA . LYS A 1 93 ? 8.514 7.737 -6.327 1.00 84.94 93 LYS A CA 1
ATOM 775 C C . LYS A 1 93 ? 7.922 9.092 -6.723 1.00 84.94 93 LYS A C 1
ATOM 777 O O . LYS A 1 93 ? 7.803 9.979 -5.869 1.00 84.94 93 LYS A O 1
ATOM 782 N N . ASP A 1 94 ? 7.494 9.213 -7.978 1.00 85.38 94 ASP A N 1
ATOM 783 C CA . ASP A 1 94 ? 6.890 10.410 -8.562 1.00 85.38 94 ASP A CA 1
ATOM 784 C C . ASP A 1 94 ? 5.652 10.863 -7.765 1.00 85.38 94 ASP A C 1
ATOM 786 O O . ASP A 1 94 ? 4.654 10.147 -7.628 1.00 85.38 94 ASP A O 1
ATOM 790 N N . ALA A 1 95 ? 5.737 12.081 -7.222 1.00 82.06 95 ALA A N 1
ATOM 791 C CA . ALA A 1 95 ? 4.688 12.695 -6.419 1.00 82.06 95 ALA A CA 1
ATOM 792 C C . ALA A 1 95 ? 3.416 12.998 -7.213 1.00 82.06 95 ALA A C 1
ATOM 794 O O . ALA A 1 95 ? 2.315 12.778 -6.704 1.00 82.06 95 ALA A O 1
ATOM 795 N N . ALA A 1 96 ? 3.562 13.506 -8.437 1.00 84.31 96 ALA A N 1
ATOM 796 C CA . ALA A 1 96 ? 2.437 13.889 -9.274 1.00 84.31 96 ALA A CA 1
ATOM 797 C C . ALA A 1 96 ? 1.674 12.641 -9.722 1.00 84.31 96 ALA A C 1
ATOM 799 O O . ALA A 1 96 ? 0.452 12.580 -9.561 1.00 84.31 96 ALA A O 1
ATOM 800 N N . PHE A 1 97 ? 2.403 11.618 -10.181 1.00 86.44 97 PHE A N 1
ATOM 801 C CA . PHE A 1 97 ? 1.830 10.319 -10.526 1.00 86.44 97 PHE A CA 1
ATOM 802 C C . PHE A 1 97 ? 1.089 9.700 -9.338 1.00 86.44 97 PHE A C 1
ATOM 804 O O . PHE A 1 97 ? -0.082 9.336 -9.460 1.00 86.44 97 PHE A O 1
ATOM 811 N N . SER A 1 98 ? 1.740 9.639 -8.171 1.00 84.81 98 SER A N 1
ATOM 812 C CA . SER A 1 98 ? 1.146 9.046 -6.969 1.00 84.81 98 SER A CA 1
ATOM 813 C C . SER A 1 98 ? -0.139 9.770 -6.576 1.00 84.81 98 SER A C 1
ATOM 815 O O . SER A 1 98 ? -1.166 9.129 -6.381 1.00 84.81 98 SER A O 1
ATOM 817 N N . LYS A 1 99 ? -0.128 11.109 -6.519 1.00 84.25 99 LYS A N 1
ATOM 818 C CA . LYS A 1 99 ? -1.308 11.905 -6.146 1.00 84.25 99 LYS A CA 1
ATOM 819 C C . LYS A 1 99 ? -2.492 11.660 -7.088 1.00 84.25 99 LYS A C 1
ATOM 821 O O . LYS A 1 99 ? -3.621 11.496 -6.629 1.00 84.25 99 LYS A O 1
ATOM 826 N N . GLN A 1 100 ? -2.245 11.612 -8.398 1.00 87.19 100 GLN A N 1
ATOM 827 C CA . GLN A 1 100 ? -3.291 11.322 -9.383 1.00 87.19 100 GLN A CA 1
ATOM 828 C C . GLN A 1 100 ? -3.824 9.891 -9.256 1.00 87.19 100 GLN A C 1
ATOM 830 O O . GLN A 1 100 ? -5.038 9.685 -9.315 1.00 87.19 100 GLN A O 1
ATOM 835 N N . LEU A 1 101 ? -2.933 8.915 -9.056 1.00 89.12 101 LEU A N 1
ATOM 836 C CA . LEU A 1 101 ? -3.293 7.517 -8.843 1.00 89.12 101 LEU A CA 1
ATOM 837 C C . LEU A 1 101 ? -4.200 7.363 -7.615 1.00 89.12 101 LEU A C 1
ATOM 839 O O . LEU A 1 101 ? -5.271 6.775 -7.737 1.00 89.12 101 LEU A O 1
ATOM 843 N N . TRP A 1 102 ? -3.817 7.937 -6.471 1.00 88.00 102 TRP A N 1
ATOM 844 C CA . TRP A 1 102 ? -4.595 7.885 -5.228 1.00 88.00 102 TRP A CA 1
ATOM 845 C C . TRP A 1 102 ? -5.991 8.467 -5.389 1.00 88.00 102 TRP A C 1
ATOM 847 O O . TRP A 1 102 ? -6.971 7.783 -5.094 1.00 88.00 102 TRP A O 1
ATOM 857 N N . LYS A 1 103 ? -6.091 9.686 -5.934 1.00 87.50 103 LYS A N 1
ATOM 858 C CA . LYS A 1 103 ? -7.385 10.325 -6.194 1.00 87.50 103 LYS A CA 1
ATOM 859 C C . LYS A 1 103 ? -8.279 9.414 -7.028 1.00 87.50 103 LYS A C 1
ATOM 861 O O . LYS A 1 103 ? -9.429 9.189 -6.673 1.00 87.50 103 LYS A O 1
ATOM 866 N N . ARG A 1 104 ? -7.733 8.854 -8.110 1.00 91.06 104 ARG A N 1
ATOM 867 C CA . ARG A 1 104 ? -8.492 7.994 -9.014 1.00 91.06 104 ARG A CA 1
ATOM 868 C C . ARG A 1 104 ? -8.930 6.694 -8.341 1.00 91.06 104 ARG A C 1
ATOM 870 O O . ARG A 1 104 ? -10.097 6.353 -8.460 1.00 91.06 104 ARG A O 1
ATOM 877 N N . MET A 1 105 ? -8.042 6.008 -7.617 1.00 91.00 105 MET A N 1
ATOM 878 C CA . MET A 1 105 ? -8.361 4.744 -6.935 1.00 91.00 105 MET A CA 1
ATOM 879 C C . MET A 1 105 ? -9.481 4.892 -5.903 1.00 91.00 105 MET A C 1
ATOM 881 O O . MET A 1 105 ? -10.321 4.009 -5.796 1.00 91.00 105 MET A O 1
ATOM 885 N N . VAL A 1 106 ? -9.520 5.996 -5.157 1.00 89.06 106 VAL A N 1
ATOM 886 C CA . VAL A 1 106 ? -10.562 6.196 -4.139 1.00 89.06 106 VAL A CA 1
ATOM 887 C C . VAL A 1 106 ? -11.905 6.564 -4.765 1.00 89.06 106 VAL A C 1
ATOM 889 O O . VAL A 1 106 ? -12.943 6.115 -4.289 1.00 89.06 106 VAL A O 1
ATOM 892 N N . THR A 1 107 ? -11.900 7.329 -5.861 1.00 88.94 107 THR A N 1
ATOM 893 C CA . THR A 1 107 ? -13.136 7.702 -6.571 1.00 88.94 107 THR A CA 1
ATOM 894 C C . THR A 1 107 ? -13.694 6.600 -7.467 1.00 88.94 107 THR A C 1
ATOM 896 O O . THR A 1 107 ? -14.856 6.663 -7.858 1.00 88.94 107 THR A O 1
ATOM 899 N N . ASP A 1 108 ? -12.878 5.616 -7.842 1.00 91.62 108 ASP A N 1
ATOM 900 C CA . ASP A 1 108 ? -13.301 4.549 -8.742 1.00 91.62 108 ASP A CA 1
ATOM 901 C C . ASP A 1 108 ? -14.241 3.578 -7.994 1.00 91.62 108 ASP A C 1
ATOM 903 O O . ASP A 1 108 ? -13.872 3.058 -6.933 1.00 91.62 108 ASP A O 1
ATOM 907 N N . PRO A 1 109 ? -15.476 3.353 -8.481 1.00 90.44 109 PRO A N 1
ATOM 908 C CA . PRO A 1 109 ? -16.443 2.493 -7.803 1.00 90.44 109 PRO A CA 1
ATOM 909 C C . PRO A 1 109 ? -16.009 1.024 -7.772 1.00 90.44 109 PRO A C 1
ATOM 911 O O . PRO A 1 109 ? -16.373 0.319 -6.833 1.00 90.44 109 PRO A O 1
ATOM 914 N N . ASP A 1 110 ? -15.197 0.582 -8.736 1.00 92.75 110 ASP A N 1
ATOM 915 C CA . ASP A 1 110 ? -14.788 -0.817 -8.881 1.00 92.75 110 ASP A CA 1
ATOM 916 C C . ASP A 1 110 ? -13.624 -1.192 -7.944 1.00 92.75 110 ASP A C 1
ATOM 918 O O . ASP A 1 110 ? -13.356 -2.372 -7.689 1.00 92.75 110 ASP A O 1
ATOM 922 N N . ILE A 1 111 ? -12.942 -0.186 -7.387 1.00 92.12 111 ILE A N 1
ATOM 923 C CA . ILE A 1 111 ? -11.906 -0.342 -6.364 1.00 92.12 111 ILE A CA 1
ATOM 924 C C . ILE A 1 111 ? -12.570 -0.408 -4.987 1.00 92.12 111 ILE A C 1
ATOM 926 O O . ILE A 1 111 ? -13.389 0.434 -4.632 1.00 92.12 111 ILE A O 1
ATOM 930 N N . THR A 1 112 ? -12.204 -1.400 -4.184 1.00 91.56 112 THR A N 1
ATOM 931 C CA . THR A 1 112 ? -12.760 -1.646 -2.843 1.00 91.56 112 THR A CA 1
ATOM 932 C C . THR A 1 112 ? -11.768 -1.248 -1.746 1.00 91.56 112 THR A C 1
ATOM 934 O O . THR A 1 112 ? -10.568 -1.140 -2.017 1.00 91.56 112 THR A O 1
ATOM 937 N N . PRO A 1 113 ? -12.209 -1.092 -0.484 1.00 90.88 113 PRO A N 1
ATOM 938 C CA . PRO A 1 113 ? -11.302 -0.874 0.648 1.00 90.88 113 PRO A CA 1
ATOM 939 C C . PRO A 1 113 ? -10.181 -1.914 0.735 1.00 90.88 113 PRO A C 1
ATOM 941 O O . PRO A 1 113 ? -9.019 -1.562 0.936 1.00 90.88 113 PRO A O 1
ATOM 944 N N . ALA A 1 114 ? -10.503 -3.187 0.482 1.00 89.44 114 ALA A N 1
ATOM 945 C CA . ALA A 1 114 ? -9.535 -4.281 0.505 1.00 89.44 114 ALA A CA 1
ATOM 946 C C . ALA A 1 114 ? -8.429 -4.118 -0.552 1.00 89.44 114 ALA A C 1
ATOM 948 O O . ALA A 1 114 ? -7.307 -4.586 -0.362 1.00 89.44 114 ALA A O 1
ATOM 949 N N . ASP A 1 115 ? -8.714 -3.443 -1.666 1.00 91.12 115 ASP A N 1
ATOM 950 C CA . ASP A 1 115 ? -7.699 -3.102 -2.663 1.00 91.12 115 ASP A CA 1
ATOM 951 C C . ASP A 1 115 ? -6.805 -1.956 -2.206 1.00 91.12 115 ASP A C 1
ATOM 953 O O . ASP A 1 115 ? -5.596 -1.978 -2.436 1.00 91.12 115 ASP A O 1
ATOM 957 N N . LEU A 1 116 ? -7.382 -0.967 -1.525 1.00 91.06 116 LEU A N 1
ATOM 958 C CA . LEU A 1 116 ? -6.635 0.179 -1.019 1.00 91.06 116 LEU A CA 1
ATOM 959 C C . LEU A 1 116 ? -5.628 -0.241 0.057 1.00 91.06 116 LEU A C 1
ATOM 961 O O . LEU A 1 116 ? -4.529 0.308 0.085 1.00 91.06 116 LEU A O 1
ATOM 965 N N . VAL A 1 117 ? -5.905 -1.291 0.840 1.00 89.62 117 VAL A N 1
ATOM 966 C CA . VAL A 1 117 ? -4.897 -1.910 1.725 1.00 89.62 117 VAL A CA 1
ATOM 967 C C . VAL A 1 117 ? -3.620 -2.274 0.951 1.00 89.62 117 VAL A C 1
ATOM 969 O O . VAL A 1 117 ? -2.513 -2.042 1.438 1.00 89.62 117 VAL A O 1
ATOM 972 N N . PHE A 1 118 ? -3.731 -2.799 -0.276 1.00 88.25 118 PHE A N 1
ATOM 973 C CA . PHE A 1 118 ? -2.560 -3.120 -1.104 1.00 88.25 118 PHE A CA 1
ATOM 974 C C . PHE A 1 118 ? -1.831 -1.879 -1.613 1.00 88.25 118 PHE A C 1
ATOM 976 O O . PHE A 1 118 ? -0.604 -1.905 -1.735 1.00 88.25 118 PHE A O 1
ATOM 983 N N . ALA A 1 119 ? -2.556 -0.789 -1.853 1.00 90.12 119 ALA A N 1
ATOM 984 C CA . ALA A 1 119 ? -1.949 0.483 -2.209 1.00 90.12 119 ALA A CA 1
ATOM 985 C C . ALA A 1 119 ? -1.050 0.985 -1.065 1.00 90.12 119 ALA A C 1
ATOM 987 O O . ALA A 1 119 ? 0.107 1.353 -1.281 1.00 90.12 119 ALA A O 1
ATOM 988 N N . PHE A 1 120 ? -1.539 0.906 0.180 1.00 88.50 120 PHE A N 1
ATOM 989 C CA . PHE A 1 120 ? -0.749 1.261 1.361 1.00 88.50 120 PHE A CA 1
ATOM 990 C C . PHE A 1 120 ? 0.431 0.309 1.565 1.00 88.50 120 PHE A C 1
ATOM 992 O O . PHE A 1 120 ? 1.546 0.780 1.780 1.00 88.50 120 PHE A O 1
ATOM 999 N N . LYS A 1 121 ? 0.252 -1.007 1.378 1.00 85.81 121 LYS A N 1
ATOM 1000 C CA . LYS A 1 121 ? 1.368 -1.977 1.394 1.00 85.81 121 LYS A CA 1
ATOM 1001 C C . LYS A 1 121 ? 2.479 -1.608 0.402 1.00 85.81 121 LYS A C 1
ATOM 1003 O O . LYS A 1 121 ? 3.652 -1.734 0.744 1.00 85.81 121 LYS A O 1
ATOM 1008 N N . GLY A 1 122 ? 2.132 -1.139 -0.798 1.00 82.12 122 GLY A N 1
ATOM 1009 C CA . GLY A 1 122 ? 3.104 -0.675 -1.795 1.00 82.12 122 GLY A CA 1
ATOM 1010 C C . GLY A 1 122 ? 3.821 0.612 -1.374 1.00 82.12 122 GLY A C 1
ATOM 1011 O O . GLY A 1 122 ? 5.044 0.715 -1.484 1.00 82.12 122 GLY A O 1
ATOM 1012 N N . ALA A 1 123 ? 3.080 1.573 -0.820 1.00 85.06 123 ALA A N 1
ATOM 1013 C CA . ALA A 1 123 ? 3.632 2.844 -0.355 1.00 85.06 123 ALA A CA 1
ATOM 1014 C C . ALA A 1 123 ? 4.601 2.695 0.832 1.00 85.06 123 ALA A C 1
ATOM 1016 O O . ALA A 1 123 ? 5.519 3.505 0.978 1.00 85.06 123 ALA A O 1
ATOM 1017 N N . MET A 1 124 ? 4.432 1.655 1.660 1.00 79.69 124 MET A N 1
ATOM 1018 C CA . MET A 1 124 ? 5.269 1.423 2.845 1.00 79.69 124 MET A CA 1
ATOM 1019 C C . MET A 1 124 ? 6.721 1.050 2.512 1.00 79.69 124 MET A C 1
ATOM 1021 O O . MET A 1 124 ? 7.579 1.139 3.390 1.00 79.69 124 MET A O 1
ATOM 1025 N N . ILE A 1 125 ? 7.016 0.648 1.270 1.00 74.44 125 ILE A N 1
ATOM 1026 C CA . ILE A 1 125 ? 8.345 0.153 0.878 1.00 74.44 125 ILE A CA 1
ATOM 1027 C C . ILE A 1 125 ? 9.428 1.227 1.031 1.00 74.44 125 ILE A C 1
ATOM 1029 O O . ILE A 1 125 ? 10.555 0.911 1.406 1.00 74.44 125 ILE A O 1
ATOM 1033 N N . TYR A 1 126 ? 9.101 2.495 0.761 1.00 71.19 126 TYR A N 1
ATOM 1034 C CA . TYR A 1 126 ? 10.073 3.586 0.812 1.00 71.19 126 TYR A CA 1
ATOM 1035 C C . TYR A 1 126 ? 9.686 4.653 1.834 1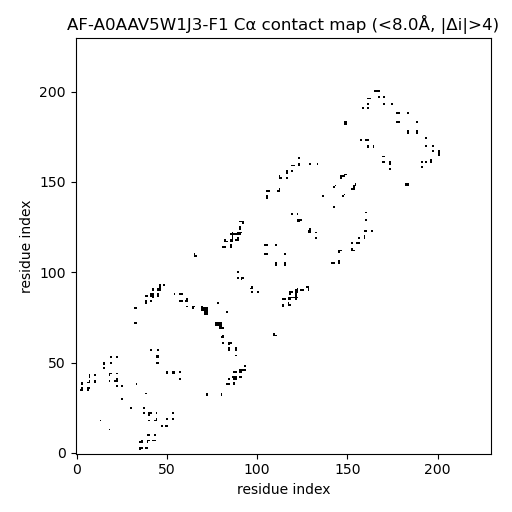.00 71.19 126 TYR A C 1
ATOM 1037 O O . TYR A 1 126 ? 8.554 5.140 1.794 1.00 71.19 126 TYR A O 1
ATOM 1045 N N . PRO A 1 127 ? 10.629 5.127 2.672 1.00 70.75 127 PRO A N 1
ATOM 1046 C CA . PRO A 1 127 ? 10.333 6.124 3.701 1.00 70.75 127 PRO A CA 1
ATOM 1047 C C . PRO A 1 127 ? 9.674 7.412 3.179 1.00 70.75 127 PRO A C 1
ATOM 1049 O O . PRO A 1 127 ? 8.773 7.951 3.821 1.00 70.75 127 PRO A O 1
ATOM 1052 N N . SER A 1 128 ? 10.086 7.907 2.005 1.00 73.00 128 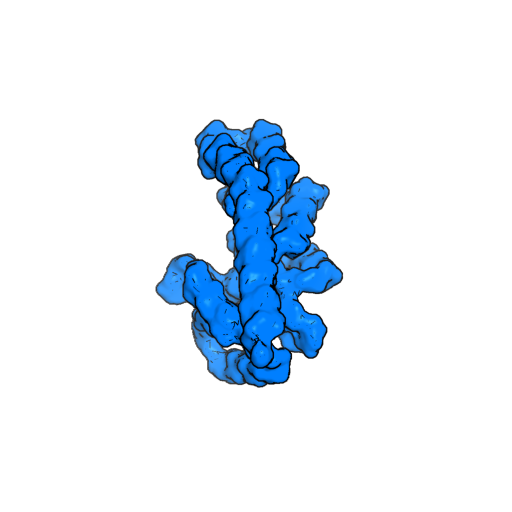SER A N 1
ATOM 1053 C CA . SER A 1 128 ? 9.551 9.143 1.410 1.00 73.00 128 SER A CA 1
ATOM 1054 C C . SER A 1 128 ? 8.141 8.984 0.830 1.00 73.00 128 SER A C 1
ATOM 1056 O O . SER A 1 128 ? 7.348 9.926 0.851 1.00 73.00 128 SER A O 1
ATOM 1058 N N . VAL A 1 129 ? 7.808 7.801 0.308 1.00 77.31 129 VAL A N 1
ATOM 1059 C CA . VAL A 1 129 ? 6.461 7.475 -0.185 1.00 77.31 129 VAL A CA 1
ATOM 1060 C C . VAL A 1 129 ? 5.535 7.219 1.002 1.00 77.31 129 VAL A C 1
ATOM 1062 O O . VAL A 1 129 ? 4.451 7.795 1.055 1.00 77.31 129 VAL A O 1
ATOM 1065 N N . ARG A 1 130 ? 6.010 6.472 2.007 1.00 82.06 130 ARG A N 1
ATOM 1066 C CA . ARG A 1 130 ? 5.293 6.197 3.255 1.00 82.06 130 ARG A CA 1
ATOM 1067 C C . ARG A 1 130 ? 4.847 7.466 3.967 1.00 82.06 130 ARG A C 1
ATOM 1069 O O . ARG A 1 130 ? 3.668 7.577 4.280 1.00 82.06 130 ARG A O 1
ATOM 1076 N N . LYS A 1 131 ? 5.756 8.421 4.208 1.00 82.94 131 LYS A N 1
ATOM 1077 C CA . LYS A 1 131 ? 5.402 9.671 4.903 1.00 82.94 131 LYS A CA 1
ATOM 1078 C C . LYS A 1 131 ? 4.259 10.393 4.185 1.00 82.94 131 LYS A C 1
ATOM 1080 O O . LYS A 1 131 ? 3.271 10.745 4.810 1.00 82.94 131 LYS A O 1
ATOM 1085 N N . ARG A 1 132 ? 4.370 10.555 2.863 1.00 81.44 132 ARG A N 1
ATOM 1086 C CA . ARG A 1 132 ? 3.327 11.205 2.056 1.00 81.44 132 ARG A CA 1
ATOM 1087 C C . ARG A 1 132 ? 2.005 10.449 2.115 1.00 81.44 132 ARG A C 1
ATOM 1089 O O . ARG A 1 132 ? 0.964 11.081 2.203 1.00 81.44 132 ARG A O 1
ATOM 1096 N N . ALA A 1 133 ? 2.040 9.119 2.072 1.00 84.75 133 ALA A N 1
ATOM 1097 C CA . ALA A 1 133 ? 0.838 8.304 2.198 1.00 84.75 133 ALA A CA 1
ATOM 1098 C C . ALA A 1 133 ? 0.181 8.460 3.579 1.00 84.75 133 ALA A C 1
ATOM 1100 O O . ALA A 1 133 ? -1.040 8.524 3.647 1.00 84.75 133 ALA A O 1
ATOM 1101 N N . LEU A 1 134 ? 0.973 8.557 4.655 1.00 85.81 134 LEU A N 1
ATOM 1102 C CA . LEU A 1 134 ? 0.467 8.806 6.008 1.00 85.81 134 LEU A CA 1
ATOM 1103 C C . LEU A 1 134 ? -0.179 10.188 6.108 1.00 85.81 134 LEU A C 1
ATOM 1105 O O . LEU A 1 134 ? -1.291 10.302 6.611 1.00 85.81 134 LEU A O 1
ATOM 1109 N N . ASP A 1 135 ? 0.500 11.221 5.607 1.00 83.38 135 ASP A N 1
ATOM 1110 C CA . ASP A 1 135 ? -0.021 12.589 5.599 1.00 83.38 135 ASP A CA 1
ATOM 1111 C C . ASP A 1 135 ? -1.341 12.653 4.813 1.00 83.38 135 ASP A C 1
ATOM 1113 O O . ASP A 1 135 ? -2.343 13.112 5.347 1.00 83.38 135 ASP A O 1
ATOM 1117 N N . LEU A 1 136 ? -1.399 12.072 3.609 1.00 81.12 136 LEU A N 1
ATOM 1118 C CA . LEU A 1 136 ? -2.628 12.007 2.807 1.00 81.12 136 LEU A CA 1
ATOM 1119 C C . LEU A 1 136 ? -3.761 11.231 3.496 1.00 81.12 136 LEU A C 1
ATOM 1121 O O . LEU A 1 136 ? -4.914 11.641 3.419 1.00 81.12 136 LEU A O 1
ATOM 1125 N N . PHE A 1 137 ? -3.452 10.111 4.153 1.00 86.88 137 PHE A N 1
ATOM 1126 C CA . PHE A 1 137 ? -4.454 9.293 4.840 1.00 86.88 137 PHE A CA 1
ATOM 1127 C C . PHE A 1 137 ? -5.044 9.990 6.073 1.00 86.88 137 PHE A C 1
ATOM 1129 O O . PHE A 1 137 ? -6.226 9.823 6.366 1.00 86.88 137 PHE A O 1
ATOM 1136 N N . MET A 1 138 ? -4.225 10.768 6.785 1.00 82.38 138 MET A N 1
ATOM 1137 C CA . MET A 1 138 ? -4.636 11.490 7.990 1.00 82.38 138 MET A CA 1
ATOM 1138 C C . MET A 1 138 ? -5.319 12.826 7.678 1.00 82.38 138 MET A C 1
ATOM 1140 O O . MET A 1 138 ? -6.261 13.200 8.375 1.00 82.38 138 MET A O 1
ATOM 1144 N N . ASP A 1 139 ? -4.857 13.534 6.646 1.00 76.81 139 ASP A N 1
ATOM 1145 C CA . ASP A 1 139 ? -5.289 14.903 6.352 1.00 76.81 139 ASP A CA 1
ATOM 1146 C C . ASP A 1 139 ? -6.524 14.949 5.435 1.00 76.81 139 ASP A C 1
ATOM 1148 O O . ASP A 1 139 ? -7.319 15.889 5.515 1.00 76.81 139 ASP A O 1
ATOM 1152 N N . GLU A 1 140 ? -6.720 13.962 4.552 1.00 66.25 140 GLU A N 1
ATOM 1153 C CA . GLU A 1 140 ? -7.781 14.030 3.546 1.00 66.25 140 GLU A CA 1
ATOM 1154 C C . GLU A 1 140 ? -9.020 13.193 3.921 1.00 66.25 140 GLU A C 1
ATOM 1156 O O . GLU A 1 140 ? -9.004 11.961 3.956 1.00 66.25 140 GLU A O 1
ATOM 1161 N N . GLY A 1 141 ? -10.160 13.868 4.108 1.00 66.62 141 GLY A N 1
ATOM 1162 C CA . GLY A 1 141 ? -11.451 13.227 4.395 1.00 66.62 141 GLY A CA 1
ATOM 1163 C C . GLY A 1 141 ? -11.961 12.275 3.302 1.00 66.62 141 GLY A C 1
ATOM 1164 O O . GLY A 1 141 ? -12.806 11.433 3.590 1.00 66.62 141 GLY A O 1
ATOM 1165 N N . PHE A 1 142 ? -11.429 12.338 2.075 1.00 67.94 142 PHE A N 1
ATOM 1166 C CA . PHE A 1 142 ? -11.886 11.493 0.961 1.00 67.94 142 PHE A CA 1
ATOM 1167 C C . PHE A 1 142 ? -11.625 9.995 1.182 1.00 67.94 142 PHE A C 1
ATOM 1169 O O . PHE A 1 142 ? -12.383 9.163 0.686 1.00 67.94 142 PHE A O 1
ATOM 1176 N N . PHE A 1 143 ? -10.596 9.624 1.958 1.00 78.69 143 PHE A N 1
ATOM 1177 C CA . PHE A 1 143 ? -10.399 8.222 2.327 1.00 78.69 143 PHE A CA 1
ATOM 1178 C C . PHE A 1 143 ? -11.482 7.738 3.282 1.00 78.69 143 PHE A C 1
ATOM 1180 O O . PHE A 1 143 ? -11.850 6.575 3.191 1.00 78.69 143 PHE A O 1
ATOM 1187 N N . ARG A 1 144 ? -12.022 8.604 4.152 1.00 76.81 144 ARG A N 1
ATOM 1188 C CA . ARG A 1 144 ? -13.059 8.216 5.121 1.00 76.81 144 ARG A CA 1
ATOM 1189 C C . ARG A 1 144 ? -14.377 7.846 4.444 1.00 76.81 144 ARG A C 1
ATOM 1191 O O . ARG A 1 144 ? -15.086 6.988 4.952 1.00 76.81 144 ARG A O 1
ATOM 1198 N N . GLU A 1 145 ? -14.688 8.454 3.299 1.00 80.56 145 GLU A N 1
ATOM 1199 C CA . GLU A 1 145 ? -15.886 8.108 2.520 1.00 80.56 145 GLU A CA 1
ATOM 1200 C C . GLU A 1 145 ? -15.792 6.698 1.925 1.00 80.56 145 GLU A C 1
ATOM 1202 O O . GLU A 1 145 ? -16.773 5.958 1.905 1.00 80.56 145 GLU A O 1
ATOM 1207 N N . LYS A 1 146 ? -14.603 6.312 1.446 1.00 87.69 146 LYS A N 1
ATOM 1208 C CA . LYS A 1 146 ? -14.379 5.007 0.811 1.00 87.69 146 LYS A CA 1
ATOM 1209 C C . LYS A 1 146 ? -13.999 3.919 1.812 1.00 87.69 146 LYS A C 1
ATOM 1211 O O . LYS A 1 146 ? -14.379 2.772 1.616 1.00 87.69 146 LYS A O 1
ATOM 1216 N N . ILE A 1 147 ? -13.245 4.271 2.850 1.00 88.00 147 ILE A N 1
ATOM 1217 C CA . ILE A 1 147 ? -12.733 3.407 3.917 1.00 88.00 147 ILE A CA 1
ATOM 1218 C C . ILE A 1 147 ? -13.170 4.009 5.269 1.00 88.00 147 ILE A C 1
ATOM 1220 O O . ILE A 1 147 ? -12.421 4.778 5.879 1.00 88.00 147 ILE A O 1
ATOM 1224 N N . PRO A 1 148 ? -14.386 3.691 5.739 1.00 87.38 148 PRO A N 1
ATOM 1225 C CA . PRO A 1 148 ? -14.886 4.145 7.038 1.00 87.38 148 PRO A CA 1
ATOM 1226 C C . PRO A 1 148 ? -14.011 3.662 8.205 1.00 87.38 148 PRO A C 1
ATOM 1228 O O . PRO A 1 148 ? -13.402 2.597 8.118 1.00 87.38 148 PRO A O 1
ATOM 1231 N N . SER A 1 149 ? -13.940 4.409 9.313 1.00 85.69 149 SER A N 1
ATOM 1232 C CA . SER A 1 149 ? -13.009 4.075 10.407 1.00 85.69 149 SER A CA 1
ATOM 1233 C C . SER A 1 149 ? -13.369 2.813 11.199 1.00 85.69 149 SER A C 1
ATOM 1235 O O . SER A 1 149 ? -12.501 2.217 11.836 1.00 85.69 149 SER A O 1
ATOM 1237 N N . ASP A 1 150 ? -14.620 2.364 11.126 1.00 85.19 150 ASP A N 1
ATOM 1238 C CA . ASP A 1 150 ? -15.109 1.142 11.764 1.00 85.19 150 ASP A CA 1
ATOM 1239 C C . ASP A 1 150 ? -14.755 -0.140 10.985 1.00 85.19 150 ASP A C 1
ATOM 1241 O O . ASP A 1 150 ? -14.806 -1.238 11.550 1.00 85.19 150 ASP A O 1
ATOM 1245 N N . CYS A 1 151 ? -14.338 -0.028 9.717 1.00 89.56 151 CYS A N 1
ATOM 1246 C CA . CYS A 1 151 ? -14.019 -1.186 8.885 1.00 89.56 151 CYS A CA 1
ATOM 1247 C C . CYS A 1 151 ? -12.635 -1.798 9.209 1.00 89.56 151 CYS A C 1
ATOM 1249 O O . CYS A 1 151 ? -11.702 -1.092 9.615 1.00 89.56 151 CYS A O 1
ATOM 1251 N N . PRO A 1 152 ? -12.455 -3.121 9.018 1.00 90.31 152 PRO A N 1
ATOM 1252 C CA . PRO A 1 152 ? -11.186 -3.788 9.306 1.00 90.31 152 PRO A CA 1
ATOM 1253 C C . PRO A 1 152 ? -10.035 -3.293 8.420 1.00 90.31 152 PRO A C 1
ATOM 1255 O O . PRO A 1 152 ? -8.893 -3.255 8.875 1.00 90.31 152 PRO A O 1
ATOM 1258 N N . GLU A 1 153 ? -10.308 -2.863 7.187 1.00 92.00 153 GLU A N 1
ATOM 1259 C CA . GLU A 1 153 ? -9.297 -2.326 6.276 1.00 92.00 153 GLU A CA 1
ATOM 1260 C C . GLU A 1 153 ? -8.688 -1.018 6.782 1.00 92.00 153 GLU A C 1
ATOM 1262 O O . GLU A 1 153 ? -7.477 -0.831 6.671 1.00 92.00 153 GLU A O 1
ATOM 1267 N N . TYR A 1 154 ? -9.492 -0.134 7.381 1.00 91.12 154 TYR A N 1
ATOM 1268 C CA . TYR A 1 154 ? -8.998 1.108 7.982 1.00 91.12 154 TYR A CA 1
ATOM 1269 C C . TYR A 1 154 ? -8.006 0.816 9.111 1.00 91.12 154 TYR A C 1
ATOM 1271 O O . TYR A 1 154 ? -6.912 1.383 9.171 1.00 91.12 154 TYR A O 1
ATOM 1279 N N . LYS A 1 155 ? -8.374 -0.135 9.977 1.00 90.50 155 LYS A N 1
ATOM 1280 C CA . LYS A 1 155 ? -7.552 -0.591 11.103 1.00 90.50 155 LYS A CA 1
ATOM 1281 C C . LYS A 1 155 ? -6.258 -1.241 10.614 1.00 90.50 155 LYS A C 1
ATOM 1283 O O . LYS A 1 155 ? -5.191 -0.957 11.153 1.00 90.50 155 LYS A O 1
ATOM 1288 N N . GLU A 1 156 ? -6.333 -2.063 9.570 1.00 90.62 156 GLU A N 1
ATOM 1289 C CA . GLU A 1 156 ? -5.165 -2.684 8.938 1.00 90.62 156 GLU A CA 1
ATOM 1290 C C . GLU A 1 156 ? -4.220 -1.639 8.330 1.00 90.62 156 GLU A C 1
ATOM 1292 O O . GLU A 1 156 ? -3.010 -1.724 8.516 1.00 90.62 156 GLU A O 1
ATOM 1297 N N . ILE A 1 157 ? -4.743 -0.610 7.657 1.00 90.50 157 ILE A N 1
ATOM 1298 C CA . ILE A 1 157 ? -3.921 0.472 7.096 1.00 90.50 157 ILE A CA 1
ATOM 1299 C C . ILE A 1 157 ? -3.165 1.211 8.202 1.00 90.50 157 ILE A C 1
ATOM 1301 O O . ILE A 1 157 ? -1.953 1.404 8.094 1.00 90.50 157 ILE A O 1
ATOM 1305 N N . LEU A 1 158 ? -3.844 1.575 9.292 1.00 90.00 158 LEU A N 1
ATOM 1306 C CA . LEU A 1 158 ? -3.185 2.202 10.437 1.00 90.00 158 LEU A CA 1
ATOM 1307 C C . LEU A 1 158 ? -2.120 1.289 11.053 1.00 90.00 158 LEU A C 1
ATOM 1309 O O . LEU A 1 158 ? -1.038 1.772 11.378 1.00 90.00 158 LEU A O 1
ATOM 1313 N N . ARG A 1 159 ? -2.374 -0.021 11.157 1.00 88.44 159 ARG A N 1
ATOM 1314 C CA . ARG A 1 159 ? -1.380 -0.993 11.643 1.00 88.44 159 ARG A CA 1
ATOM 1315 C C . ARG A 1 159 ? -0.158 -1.081 10.735 1.00 88.44 159 ARG A C 1
ATOM 1317 O O . ARG A 1 159 ? 0.969 -1.124 11.219 1.00 88.44 159 ARG A O 1
ATOM 1324 N N . LEU A 1 160 ? -0.350 -1.053 9.416 1.00 87.56 160 LEU A N 1
ATOM 1325 C CA . LEU A 1 160 ? 0.764 -1.001 8.464 1.00 87.56 160 LEU A CA 1
ATOM 1326 C C . LEU A 1 160 ? 1.628 0.246 8.686 1.00 87.56 160 LEU A C 1
ATOM 1328 O O . LEU A 1 160 ? 2.859 0.159 8.627 1.00 87.56 160 LEU A O 1
ATOM 1332 N N . PHE A 1 161 ? 1.006 1.390 8.977 1.00 87.88 161 PHE A N 1
ATOM 1333 C CA . PHE A 1 161 ? 1.738 2.601 9.326 1.00 87.88 161 PHE A CA 1
ATOM 1334 C C . PHE A 1 161 ? 2.477 2.459 10.658 1.00 87.88 161 PHE A C 1
ATOM 1336 O O . PHE A 1 161 ? 3.685 2.679 10.675 1.00 87.88 161 PHE A O 1
ATOM 1343 N N . THR A 1 162 ? 1.822 2.024 11.741 1.00 86.19 162 THR A N 1
ATOM 1344 C CA . THR A 1 162 ? 2.483 1.897 13.054 1.00 86.19 162 THR A CA 1
ATOM 1345 C C . THR A 1 162 ? 3.669 0.936 13.018 1.00 86.19 162 THR A C 1
ATOM 1347 O O . THR A 1 162 ? 4.736 1.265 13.533 1.00 86.19 162 THR A O 1
ATOM 1350 N N . CYS A 1 163 ? 3.540 -0.209 12.341 1.00 79.62 163 CYS A N 1
ATOM 1351 C CA . CYS A 1 163 ? 4.617 -1.192 12.188 1.00 79.62 163 CYS A CA 1
ATOM 1352 C C . CYS A 1 163 ? 5.792 -0.709 11.324 1.00 79.62 163 CYS A C 1
ATOM 1354 O O . CYS A 1 163 ? 6.860 -1.321 11.354 1.00 79.62 163 CYS A O 1
ATOM 1356 N N . SER A 1 164 ? 5.603 0.343 10.526 1.00 76.00 164 SER A N 1
ATOM 1357 C CA . SER A 1 164 ? 6.625 0.870 9.618 1.00 76.00 164 SER A CA 1
ATOM 1358 C C . SER A 1 164 ? 7.122 2.267 9.996 1.00 76.00 164 SER A C 1
ATOM 1360 O O . SER A 1 164 ? 8.011 2.792 9.319 1.00 76.00 164 SER A O 1
ATOM 1362 N N . CYS A 1 165 ? 6.598 2.865 11.071 1.00 74.81 165 CYS A N 1
ATOM 1363 C CA . CYS A 1 165 ? 7.071 4.137 11.603 1.00 74.81 165 CYS A CA 1
ATOM 1364 C C . CYS A 1 165 ? 8.564 4.068 11.933 1.00 74.81 165 CYS A C 1
ATOM 1366 O O . CYS A 1 165 ? 9.047 3.132 12.566 1.00 74.81 165 CYS A O 1
ATOM 1368 N N . VAL A 1 166 ? 9.295 5.100 11.515 1.00 69.25 166 VAL A N 1
ATOM 1369 C CA . VAL A 1 166 ? 10.722 5.265 11.854 1.00 69.25 166 VAL A CA 1
ATOM 1370 C C . VAL A 1 166 ? 10.962 6.507 12.704 1.00 69.25 166 VAL A C 1
ATOM 1372 O O . VAL A 1 166 ? 12.073 6.714 13.180 1.00 69.25 166 VAL A O 1
ATOM 1375 N N . ARG A 1 167 ? 9.932 7.344 12.899 1.00 76.06 167 ARG A N 1
ATOM 1376 C CA . ARG A 1 167 ? 9.985 8.545 13.738 1.00 76.06 167 ARG A CA 1
ATOM 1377 C C . ARG A 1 167 ? 8.920 8.519 14.815 1.00 76.06 167 ARG A C 1
ATOM 1379 O O . ARG A 1 167 ? 7.761 8.233 14.535 1.00 76.06 167 ARG A O 1
ATOM 1386 N N . GLU A 1 168 ? 9.319 8.867 16.030 1.00 82.00 168 GLU A N 1
ATOM 1387 C CA . GLU A 1 168 ? 8.444 8.824 17.202 1.00 82.00 168 GLU A CA 1
ATOM 1388 C C . GLU A 1 168 ? 7.200 9.708 17.011 1.00 82.00 168 GLU A C 1
ATOM 1390 O O . GLU A 1 168 ? 6.084 9.290 17.295 1.00 82.00 168 GLU A O 1
ATOM 1395 N N . ALA A 1 169 ? 7.368 10.880 16.391 1.00 83.31 169 ALA A N 1
ATOM 1396 C CA . ALA A 1 169 ? 6.260 11.770 16.045 1.00 83.31 169 ALA A CA 1
ATOM 1397 C C . ALA A 1 169 ? 5.222 11.139 15.090 1.00 83.31 169 ALA A C 1
ATOM 1399 O O . ALA A 1 169 ? 4.042 11.463 15.180 1.00 83.31 169 ALA A O 1
ATOM 1400 N N . GLU A 1 170 ? 5.635 10.244 14.180 1.00 83.44 170 GLU A N 1
ATOM 1401 C CA . GLU A 1 170 ? 4.707 9.527 13.285 1.00 83.44 170 GLU A CA 1
ATOM 1402 C C . GLU A 1 170 ? 3.870 8.518 14.088 1.00 83.44 170 GLU A C 1
ATOM 1404 O O . GLU A 1 170 ? 2.663 8.417 13.878 1.00 83.44 170 GLU A O 1
ATOM 1409 N N . LEU A 1 171 ? 4.497 7.812 15.038 1.00 87.19 171 LEU A N 1
ATOM 1410 C CA . LEU A 1 171 ? 3.812 6.859 15.912 1.00 87.19 171 LEU A CA 1
ATOM 1411 C C . LEU A 1 171 ? 2.814 7.560 16.841 1.00 87.19 171 LEU A C 1
ATOM 1413 O O . LEU A 1 171 ? 1.670 7.119 16.924 1.00 87.19 171 LEU A O 1
ATOM 1417 N N . HIS A 1 172 ? 3.208 8.677 17.463 1.00 88.62 172 HIS A N 1
ATOM 1418 C CA . HIS A 1 172 ? 2.314 9.473 18.314 1.00 88.62 172 HIS A CA 1
ATOM 1419 C C . HIS A 1 172 ? 1.134 10.049 17.531 1.00 88.62 172 HIS A C 1
ATOM 1421 O O . HIS A 1 172 ? 0.003 9.915 17.981 1.00 88.62 172 HIS A O 1
ATOM 1427 N N . LYS A 1 173 ? 1.352 10.568 16.309 1.00 88.94 173 LYS A N 1
ATOM 1428 C CA . LYS A 1 173 ? 0.254 11.037 15.437 1.00 88.94 173 LYS A CA 1
ATOM 1429 C C . LYS A 1 173 ? -0.801 9.943 15.220 1.00 88.94 173 LYS A C 1
ATOM 1431 O O . LYS A 1 173 ? -1.996 10.220 15.262 1.00 88.94 173 LYS A O 1
ATOM 1436 N N . ILE A 1 174 ? -0.369 8.702 14.986 1.00 90.62 174 ILE A N 1
ATOM 1437 C CA . ILE A 1 174 ? -1.284 7.569 14.787 1.00 90.62 174 ILE A CA 1
ATOM 1438 C C . ILE A 1 174 ? -1.952 7.154 16.101 1.00 90.62 174 ILE A C 1
ATOM 1440 O O . ILE A 1 174 ? -3.149 6.876 16.110 1.00 90.62 174 ILE A O 1
ATOM 1444 N N . LYS A 1 175 ? -1.199 7.119 17.205 1.00 91.81 175 LYS A N 1
ATOM 1445 C CA . LYS A 1 175 ? -1.718 6.794 18.537 1.00 91.81 175 LYS A CA 1
ATOM 1446 C C . LYS A 1 175 ? -2.816 7.765 18.949 1.00 91.81 175 LYS A C 1
ATOM 1448 O O . LYS A 1 175 ? -3.910 7.318 19.272 1.00 91.81 175 LYS A O 1
ATOM 1453 N N . ASP A 1 176 ? -2.565 9.066 18.860 1.00 91.38 176 ASP A N 1
ATOM 1454 C CA . ASP A 1 176 ? -3.543 10.100 19.201 1.00 91.38 176 ASP A CA 1
ATOM 1455 C C . ASP A 1 176 ? -4.818 9.953 18.366 1.00 91.38 176 ASP A C 1
ATOM 1457 O O . ASP A 1 176 ? -5.924 10.002 18.901 1.00 91.38 176 ASP A O 1
ATOM 1461 N N . HIS A 1 177 ? -4.668 9.678 17.066 1.00 89.88 177 HIS A N 1
ATOM 1462 C CA . HIS A 1 177 ? -5.793 9.418 16.168 1.00 89.88 177 HIS A CA 1
ATOM 1463 C C . HIS A 1 177 ? -6.617 8.191 16.591 1.00 89.88 177 HIS A C 1
ATOM 1465 O O . HIS A 1 177 ? -7.835 8.286 16.718 1.00 89.88 177 HIS A O 1
ATOM 1471 N N . VAL A 1 178 ? -5.968 7.051 16.856 1.00 90.25 178 VAL A N 1
ATOM 1472 C CA . VAL A 1 178 ? -6.637 5.804 17.281 1.00 90.25 178 VAL A CA 1
ATOM 1473 C C . VAL A 1 178 ? -7.312 5.953 18.646 1.00 90.25 178 VAL A C 1
ATOM 1475 O O . VAL A 1 178 ? -8.382 5.395 18.876 1.00 90.25 178 VAL A O 1
ATOM 1478 N N . MET A 1 179 ? -6.698 6.696 19.566 1.00 90.06 179 MET A N 1
ATOM 1479 C CA . MET A 1 179 ? -7.242 6.894 20.909 1.00 90.06 179 MET A CA 1
ATOM 1480 C C . MET A 1 179 ? -8.423 7.871 20.924 1.00 90.06 179 MET A C 1
ATOM 1482 O O . MET A 1 179 ? -9.310 7.718 21.765 1.00 90.06 179 MET A O 1
ATOM 1486 N N . ALA A 1 180 ? -8.443 8.846 20.010 1.00 88.50 180 ALA A N 1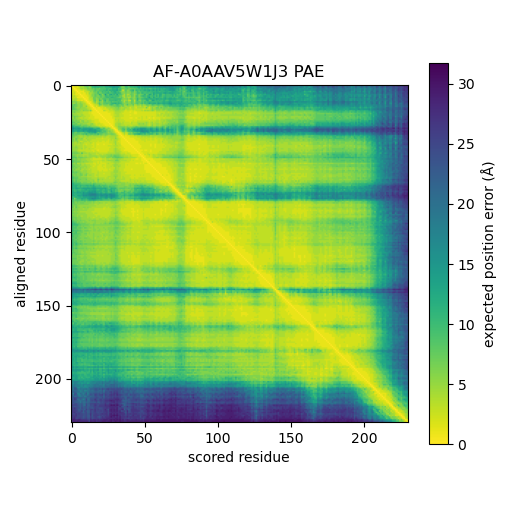
ATOM 1487 C CA . ALA A 1 180 ? -9.511 9.834 19.888 1.00 88.50 180 ALA A CA 1
ATOM 1488 C C . ALA A 1 180 ? -10.734 9.337 19.096 1.00 88.50 180 ALA A C 1
ATOM 1490 O O . ALA A 1 180 ? -11.829 9.869 19.283 1.00 88.50 180 ALA A O 1
ATOM 1491 N N . ASP A 1 181 ? -10.576 8.349 18.210 1.00 84.50 181 ASP A N 1
ATOM 1492 C CA . ASP A 1 181 ? -11.678 7.841 17.388 1.00 84.50 181 ASP A CA 1
ATOM 1493 C C . ASP A 1 181 ? -12.553 6.834 18.161 1.00 84.50 181 ASP A C 1
ATOM 1495 O O . ASP A 1 181 ? -12.124 5.744 18.546 1.00 84.50 181 ASP A O 1
ATOM 1499 N N . PHE A 1 182 ? -13.820 7.202 18.373 1.00 82.31 182 PHE A N 1
ATOM 1500 C CA . PHE A 1 182 ? -14.800 6.410 19.119 1.00 82.31 182 PHE A CA 1
ATOM 1501 C C . PHE A 1 182 ? -15.199 5.100 18.425 1.00 82.31 182 PHE A C 1
ATOM 1503 O O . PHE A 1 182 ? -15.809 4.246 19.068 1.00 82.31 182 PHE A O 1
ATOM 1510 N N . THR A 1 183 ? -14.872 4.913 17.141 1.00 87.75 183 THR A N 1
ATOM 1511 C CA . THR A 1 183 ? -15.129 3.643 16.441 1.00 87.75 183 THR A CA 1
ATOM 1512 C C . THR A 1 183 ? -14.175 2.524 16.866 1.00 87.75 183 THR A C 1
ATOM 1514 O O . THR A 1 183 ? -14.457 1.347 16.622 1.00 87.75 183 THR A O 1
ATOM 1517 N N . PHE A 1 184 ? -13.065 2.856 17.536 1.00 88.31 184 PHE A N 1
ATOM 1518 C CA . PHE A 1 184 ? -12.103 1.881 18.037 1.00 88.31 184 PHE A CA 1
ATOM 1519 C C . PHE A 1 184 ? -12.517 1.362 19.410 1.00 88.31 184 PHE A C 1
ATOM 1521 O O . PHE A 1 184 ? -12.586 2.097 20.397 1.00 88.31 184 PHE A O 1
ATOM 1528 N N . THR A 1 185 ? -12.722 0.050 19.491 1.00 90.69 185 THR A N 1
ATOM 1529 C CA . THR A 1 185 ? -12.942 -0.628 20.768 1.00 90.69 185 THR A CA 1
ATOM 1530 C C . THR A 1 185 ? -11.650 -0.678 21.586 1.00 90.69 185 THR A C 1
ATOM 1532 O O . THR A 1 185 ? -10.543 -0.577 21.055 1.00 90.69 185 THR A O 1
ATOM 1535 N N . GLU A 1 186 ? -11.760 -0.925 22.891 1.00 89.06 186 GLU A N 1
ATOM 1536 C CA . GLU A 1 186 ? -10.584 -1.153 23.744 1.00 89.06 186 GLU A CA 1
ATOM 1537 C C . GLU A 1 186 ? -9.731 -2.339 23.272 1.00 89.06 186 GLU A C 1
ATOM 1539 O O . GLU A 1 186 ? -8.507 -2.336 23.420 1.00 89.06 186 GLU A O 1
ATOM 1544 N N . GLN A 1 187 ? -10.358 -3.349 22.662 1.00 89.25 187 GLN A N 1
ATOM 1545 C CA . GLN A 1 187 ? -9.638 -4.469 22.067 1.00 89.25 187 GLN A CA 1
ATOM 1546 C C . GLN A 1 187 ? -8.863 -4.037 20.819 1.00 89.25 187 GLN A C 1
ATOM 1548 O O . GLN A 1 187 ? -7.706 -4.427 20.679 1.00 89.25 187 GLN A O 1
ATOM 1553 N N . ASP A 1 188 ? -9.458 -3.207 19.954 1.00 87.56 188 ASP A N 1
ATOM 1554 C CA . ASP A 1 188 ? -8.762 -2.657 18.787 1.00 87.56 188 ASP A CA 1
ATOM 1555 C C . ASP A 1 188 ? -7.529 -1.863 19.223 1.00 87.56 188 ASP A C 1
ATOM 1557 O O . ASP A 1 188 ? -6.434 -2.132 18.736 1.00 87.56 188 ASP A O 1
ATOM 1561 N N . LYS A 1 189 ? -7.684 -0.948 20.192 1.00 89.25 189 LYS A N 1
ATOM 1562 C CA . LYS A 1 189 ? -6.596 -0.100 20.713 1.00 89.25 189 LYS A CA 1
ATOM 1563 C C . LYS A 1 189 ? -5.428 -0.928 21.248 1.00 89.25 189 LYS A C 1
ATOM 1565 O O . LYS A 1 189 ? -4.277 -0.664 20.906 1.00 89.25 189 LYS A O 1
ATOM 1570 N N . LYS A 1 190 ? -5.714 -1.979 22.028 1.00 88.06 190 LYS A N 1
ATOM 1571 C CA . LYS A 1 190 ? -4.687 -2.912 22.531 1.00 88.06 190 LYS A CA 1
ATOM 1572 C C . LYS A 1 190 ? -3.943 -3.625 21.405 1.00 88.06 190 LYS A C 1
ATOM 1574 O O . LYS A 1 190 ? -2.745 -3.861 21.517 1.00 88.06 190 LYS A O 1
ATOM 1579 N N . ALA A 1 191 ? -4.631 -3.932 20.310 1.00 87.50 191 ALA A N 1
ATOM 1580 C CA . ALA A 1 191 ? -4.072 -4.677 19.193 1.00 87.50 191 ALA A CA 1
ATOM 1581 C C . ALA A 1 191 ? -3.019 -3.881 18.384 1.00 87.50 191 ALA A C 1
ATOM 1583 O O . ALA A 1 191 ? -2.299 -4.470 17.575 1.00 87.50 191 ALA A O 1
ATOM 1584 N N . PHE A 1 192 ? -2.911 -2.562 18.578 1.00 88.12 192 PHE A N 1
ATOM 1585 C CA . PHE A 1 192 ? -1.851 -1.741 17.978 1.00 88.12 192 PHE A CA 1
ATOM 1586 C C . PHE A 1 192 ? -0.509 -1.829 18.714 1.00 88.12 192 PHE A C 1
ATOM 1588 O O . PHE A 1 192 ? 0.494 -1.394 18.155 1.00 88.12 192 PHE A O 1
ATOM 1595 N N . GLU A 1 193 ? -0.479 -2.378 19.936 1.00 88.69 193 GLU A N 1
ATOM 1596 C CA . GLU A 1 193 ? 0.749 -2.610 20.714 1.00 88.69 193 GLU A CA 1
ATOM 1597 C C . GLU A 1 193 ? 1.648 -1.360 20.844 1.00 88.69 193 GLU A C 1
ATOM 1599 O O . GLU A 1 193 ? 2.877 -1.454 20.814 1.00 88.69 193 GLU A O 1
ATOM 1604 N N . PHE A 1 194 ? 1.044 -0.171 20.991 1.00 89.69 194 PHE A N 1
ATOM 1605 C CA . PHE A 1 194 ? 1.764 1.110 20.977 1.00 89.69 194 PHE A CA 1
ATOM 1606 C C . PHE A 1 194 ? 2.931 1.169 21.968 1.00 89.69 194 PHE A C 1
ATOM 1608 O O . PHE A 1 194 ? 4.003 1.623 21.592 1.00 89.69 194 PHE A O 1
ATOM 1615 N N . GLU A 1 195 ? 2.763 0.662 23.191 1.00 86.06 195 GLU A N 1
ATOM 1616 C CA . GLU A 1 195 ? 3.828 0.645 24.207 1.00 86.06 195 GLU A CA 1
ATOM 1617 C C . GLU A 1 195 ? 5.048 -0.175 23.756 1.00 86.06 195 GLU A C 1
ATOM 1619 O O . GLU A 1 195 ? 6.193 0.255 23.904 1.00 86.06 195 GLU A O 1
ATOM 1624 N N . MET A 1 196 ? 4.814 -1.345 23.148 1.00 87.31 196 MET A N 1
ATOM 1625 C CA . MET A 1 196 ? 5.887 -2.173 22.595 1.00 87.31 196 MET A CA 1
ATOM 1626 C C . MET A 1 196 ? 6.577 -1.453 21.432 1.00 87.31 196 MET A C 1
ATOM 1628 O O . MET A 1 196 ? 7.804 -1.482 21.326 1.00 87.31 196 MET A O 1
ATOM 1632 N N . LEU A 1 197 ? 5.810 -0.804 20.552 1.00 85.50 197 LEU A N 1
ATOM 1633 C CA . LEU A 1 197 ? 6.361 -0.054 19.424 1.00 85.50 197 LEU A CA 1
ATOM 1634 C C . LEU A 1 197 ? 7.194 1.145 19.896 1.00 85.50 197 LEU A C 1
ATOM 1636 O O . LEU A 1 197 ? 8.321 1.303 19.435 1.00 85.50 197 LEU A O 1
ATOM 1640 N N . GLU A 1 198 ? 6.705 1.925 20.860 1.00 86.19 198 GLU A N 1
ATOM 1641 C CA . GLU A 1 198 ? 7.437 3.034 21.484 1.00 86.19 198 GLU A CA 1
ATOM 1642 C C . GLU A 1 198 ? 8.762 2.546 22.089 1.00 86.19 198 GLU A C 1
ATOM 1644 O O . GLU A 1 198 ? 9.820 3.120 21.816 1.00 86.19 198 GLU A O 1
ATOM 1649 N N . ALA A 1 199 ? 8.743 1.429 22.825 1.00 85.31 199 ALA A N 1
ATOM 1650 C CA . ALA A 1 199 ? 9.952 0.830 23.388 1.00 85.31 199 ALA A CA 1
ATOM 1651 C C . ALA A 1 199 ? 10.967 0.416 22.304 1.00 85.31 199 ALA A C 1
ATOM 1653 O O . ALA A 1 199 ? 12.166 0.683 22.440 1.00 85.31 199 ALA A O 1
ATOM 1654 N N . ARG A 1 200 ? 10.501 -0.181 21.196 1.00 79.94 200 ARG A N 1
ATOM 1655 C CA . ARG A 1 200 ? 11.356 -0.533 20.046 1.00 79.94 200 ARG A CA 1
ATOM 1656 C C . ARG A 1 200 ? 11.975 0.704 19.402 1.00 79.94 200 ARG A C 1
ATOM 1658 O O . ARG A 1 200 ? 13.155 0.676 19.062 1.00 79.94 200 ARG A O 1
ATOM 1665 N N . MET A 1 201 ? 11.218 1.792 19.264 1.00 80.25 201 MET A N 1
ATOM 1666 C CA . MET A 1 201 ? 11.738 3.046 18.710 1.00 80.25 201 MET A CA 1
ATOM 1667 C C . MET A 1 201 ? 12.810 3.666 19.607 1.00 80.25 201 MET A C 1
ATOM 1669 O O . MET A 1 201 ? 13.837 4.114 19.103 1.00 80.25 201 MET A O 1
ATOM 1673 N N . GLN A 1 202 ? 12.620 3.638 20.927 1.00 79.69 202 GLN A N 1
ATOM 1674 C CA . GLN A 1 202 ? 13.614 4.131 21.884 1.00 79.69 202 GLN A CA 1
ATOM 1675 C C . GLN A 1 202 ? 14.912 3.304 21.864 1.00 79.69 202 GLN A C 1
ATOM 1677 O O . GLN A 1 202 ? 15.997 3.879 21.948 1.00 79.69 202 GLN A O 1
ATOM 1682 N N . SER A 1 203 ? 14.834 1.974 21.721 1.00 78.25 203 SER A N 1
ATOM 1683 C CA . SER A 1 203 ? 16.021 1.120 21.514 1.00 78.25 203 SER A CA 1
ATOM 1684 C C . SER A 1 203 ? 16.714 1.452 20.190 1.00 78.25 203 SER A C 1
ATOM 1686 O O . SER A 1 203 ? 17.910 1.738 20.189 1.00 78.25 203 SER A O 1
ATOM 1688 N N . PHE A 1 204 ? 15.962 1.553 19.090 1.00 69.62 204 PHE A N 1
ATOM 1689 C CA . PHE A 1 204 ? 16.517 1.916 17.786 1.00 69.62 204 PHE A CA 1
ATOM 1690 C C . PHE A 1 204 ? 17.241 3.273 17.818 1.00 69.62 204 PHE A C 1
ATOM 1692 O O . PHE A 1 204 ? 18.376 3.374 17.364 1.00 69.62 204 PHE A O 1
ATOM 1699 N N . LEU A 1 205 ? 16.645 4.310 18.416 1.00 68.06 205 LEU A N 1
ATOM 1700 C CA . LEU A 1 205 ? 17.270 5.635 18.533 1.00 68.06 205 LEU A CA 1
ATOM 1701 C C . LEU A 1 205 ? 18.560 5.629 19.367 1.00 68.06 205 LEU A C 1
ATOM 1703 O O . LEU A 1 205 ? 19.462 6.417 19.086 1.00 68.06 205 LEU A O 1
ATOM 1707 N N . LYS A 1 206 ? 18.670 4.751 20.370 1.00 74.81 206 LYS A N 1
ATOM 1708 C CA . LYS A 1 206 ? 19.891 4.588 21.178 1.00 74.81 206 LYS A CA 1
ATOM 1709 C C . LYS A 1 206 ? 20.980 3.809 20.441 1.00 74.81 206 LYS A C 1
ATOM 1711 O O . LYS A 1 206 ? 22.161 4.089 20.627 1.00 74.81 206 LYS A O 1
ATOM 1716 N N . GLU A 1 207 ? 20.592 2.8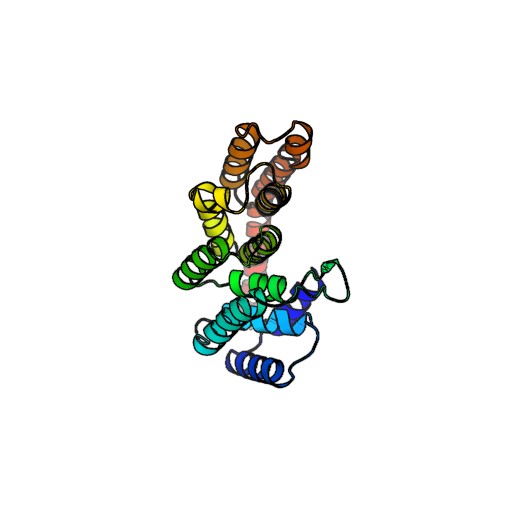53 19.602 1.00 68.69 207 GLU A N 1
ATOM 1717 C CA . GLU A 1 207 ? 21.509 1.956 18.894 1.00 68.69 207 GLU A CA 1
ATOM 1718 C C . GLU A 1 207 ? 21.993 2.516 17.551 1.00 68.69 207 GLU A C 1
ATOM 1720 O O . GLU A 1 207 ? 23.119 2.238 17.150 1.00 68.69 207 GLU A O 1
ATOM 1725 N N . VAL A 1 208 ? 21.209 3.354 16.864 1.00 63.69 208 VAL A N 1
ATOM 1726 C CA . VAL A 1 208 ? 21.596 3.957 15.574 1.00 63.69 208 VAL A CA 1
ATOM 1727 C C . VAL A 1 208 ? 22.887 4.783 15.652 1.00 63.69 208 VAL A C 1
ATOM 1729 O O . VAL A 1 208 ? 23.726 4.609 14.768 1.00 63.69 208 VAL A O 1
ATOM 1732 N N . PRO A 1 209 ? 23.119 5.639 16.669 1.00 61.97 209 PRO A N 1
ATOM 1733 C CA . PRO A 1 209 ? 24.393 6.340 16.823 1.00 61.97 209 PRO A CA 1
ATOM 1734 C C . PRO A 1 209 ? 25.577 5.385 16.989 1.00 61.97 209 PRO A C 1
ATOM 1736 O O . PRO A 1 209 ? 26.646 5.641 16.440 1.00 61.97 209 PRO A O 1
ATOM 1739 N N . ILE A 1 210 ? 25.376 4.270 17.700 1.00 64.69 210 ILE A N 1
ATOM 1740 C CA . ILE A 1 210 ? 26.391 3.227 17.887 1.00 64.69 210 ILE A CA 1
ATOM 1741 C C . ILE A 1 210 ? 26.658 2.540 16.547 1.00 64.69 210 ILE A C 1
ATOM 1743 O O . ILE A 1 210 ? 27.807 2.446 16.138 1.00 64.69 210 ILE A O 1
ATOM 1747 N N . LEU A 1 211 ? 25.612 2.154 15.813 1.00 55.38 211 LEU A N 1
ATOM 1748 C CA . LEU A 1 211 ? 25.723 1.541 14.490 1.00 55.38 211 LEU A CA 1
ATOM 1749 C C . LEU A 1 211 ? 26.436 2.467 13.491 1.00 55.38 211 LEU A C 1
ATOM 1751 O O . LEU A 1 211 ? 27.329 2.025 12.776 1.00 55.38 211 LEU A O 1
ATOM 1755 N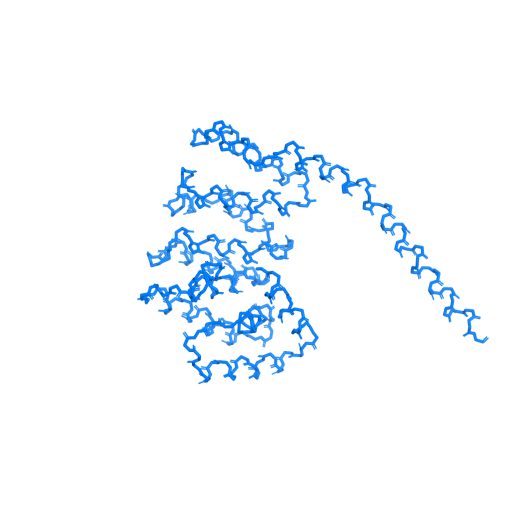 N . HIS A 1 212 ? 26.093 3.758 13.473 1.00 53.66 212 HIS A N 1
ATOM 1756 C CA . HIS A 1 212 ? 26.764 4.771 12.653 1.00 53.66 212 HIS A CA 1
ATOM 1757 C C . HIS A 1 212 ? 28.235 4.949 13.046 1.00 53.66 212 HIS A C 1
ATOM 1759 O O . HIS A 1 212 ? 29.090 5.026 12.167 1.00 53.66 212 HIS A O 1
ATOM 1765 N N . ALA A 1 213 ? 28.549 5.002 14.344 1.00 58.50 213 ALA A N 1
ATOM 1766 C CA . ALA A 1 213 ? 29.927 5.093 14.824 1.00 58.50 213 ALA A CA 1
ATOM 1767 C C . ALA A 1 213 ? 30.736 3.843 14.445 1.00 58.50 213 ALA A C 1
ATOM 1769 O O . ALA A 1 213 ? 31.853 3.955 13.949 1.00 58.50 213 ALA A O 1
ATOM 1770 N N . THR A 1 214 ? 30.147 2.656 14.596 1.00 56.09 214 THR A N 1
ATOM 1771 C CA . THR A 1 214 ? 30.745 1.381 14.198 1.00 56.09 214 THR A CA 1
ATOM 1772 C C . THR A 1 214 ? 30.973 1.312 12.687 1.00 56.09 214 THR A C 1
ATOM 1774 O O . THR A 1 214 ? 32.072 0.972 12.262 1.00 56.09 214 THR A O 1
ATOM 1777 N N . MET A 1 215 ? 29.991 1.688 11.862 1.00 45.22 215 MET A N 1
ATOM 1778 C CA . MET A 1 215 ? 30.146 1.733 10.402 1.00 45.22 215 MET A CA 1
ATOM 1779 C C . MET A 1 215 ? 31.201 2.750 9.957 1.00 45.22 215 MET A C 1
ATOM 1781 O O . MET A 1 215 ? 31.980 2.455 9.057 1.00 45.22 215 MET A O 1
ATOM 1785 N N . ASN A 1 216 ? 31.265 3.922 10.595 1.00 50.97 216 ASN A N 1
ATOM 1786 C CA . ASN A 1 216 ? 32.305 4.908 10.313 1.00 50.97 216 ASN A CA 1
ATOM 1787 C C . ASN A 1 216 ? 33.699 4.393 10.685 1.00 50.97 216 ASN A C 1
ATOM 1789 O O . ASN A 1 216 ? 34.631 4.621 9.924 1.00 50.97 216 ASN A O 1
ATOM 1793 N N . ASN A 1 217 ? 33.844 3.664 11.795 1.00 53.59 217 ASN A N 1
ATOM 1794 C CA . ASN A 1 217 ? 35.119 3.047 12.164 1.00 53.59 217 ASN A CA 1
ATOM 1795 C C . ASN A 1 217 ? 35.555 1.995 11.135 1.00 53.59 217 ASN A C 1
ATOM 1797 O O . ASN A 1 217 ? 36.690 2.052 10.678 1.00 53.59 217 ASN A O 1
ATOM 1801 N N . TYR A 1 218 ? 34.650 1.120 10.681 1.00 49.53 218 TYR A N 1
ATOM 1802 C CA . TYR A 1 218 ? 34.960 0.156 9.614 1.00 49.53 218 TYR A CA 1
ATOM 1803 C C . TYR A 1 218 ? 35.334 0.838 8.289 1.00 49.53 218 TYR A C 1
ATOM 1805 O O . TYR A 1 218 ? 36.264 0.410 7.614 1.00 49.53 218 TYR A O 1
ATOM 1813 N N . LEU A 1 219 ? 34.654 1.931 7.925 1.00 44.59 219 LEU A N 1
ATOM 1814 C CA . LEU A 1 219 ? 34.976 2.707 6.721 1.00 44.59 219 LEU A CA 1
ATOM 1815 C C . LEU A 1 219 ? 36.324 3.438 6.825 1.00 44.59 219 LEU A C 1
ATOM 1817 O O . LEU A 1 219 ? 36.965 3.668 5.802 1.00 44.59 219 LEU A O 1
ATOM 1821 N N . ILE A 1 220 ? 36.750 3.819 8.032 1.00 50.09 220 ILE A N 1
ATOM 1822 C CA . ILE A 1 220 ? 38.076 4.398 8.286 1.00 50.09 220 ILE A CA 1
ATOM 1823 C C . ILE A 1 220 ? 39.148 3.302 8.219 1.00 50.09 220 ILE A C 1
ATOM 1825 O O . ILE A 1 220 ? 40.145 3.489 7.528 1.00 50.09 220 ILE A O 1
ATOM 1829 N N . GLU A 1 221 ? 38.915 2.142 8.836 1.00 51.38 221 GLU A N 1
ATOM 1830 C CA . GLU A 1 221 ? 39.836 0.997 8.807 1.00 51.38 221 GLU A CA 1
ATOM 1831 C C . GLU A 1 221 ? 40.077 0.469 7.381 1.00 51.38 221 GLU A C 1
ATOM 1833 O O . GLU A 1 221 ? 41.227 0.248 6.997 1.00 51.38 221 GLU A O 1
ATOM 1838 N N . ASP A 1 222 ? 39.032 0.348 6.554 1.00 44.22 222 ASP A N 1
ATOM 1839 C CA . ASP A 1 222 ? 39.169 -0.036 5.139 1.00 44.22 222 ASP A CA 1
ATOM 1840 C C . ASP A 1 222 ? 39.932 1.022 4.325 1.00 44.22 222 ASP A C 1
ATOM 1842 O O . ASP A 1 222 ? 40.714 0.700 3.424 1.00 44.22 222 ASP A O 1
ATOM 1846 N N . ARG A 1 223 ? 39.737 2.307 4.644 1.00 39.19 223 ARG A N 1
ATOM 1847 C CA . ARG A 1 223 ? 40.421 3.411 3.964 1.00 39.19 223 ARG A CA 1
ATOM 1848 C C . ARG A 1 223 ? 41.907 3.451 4.320 1.00 39.19 223 ARG A C 1
ATOM 1850 O O . ARG A 1 223 ? 42.726 3.623 3.419 1.00 39.19 223 ARG A O 1
ATOM 1857 N N . ASP A 1 224 ? 42.258 3.229 5.581 1.00 47.25 224 ASP A N 1
ATOM 1858 C CA . ASP A 1 224 ? 43.648 3.168 6.039 1.00 47.25 224 ASP A CA 1
ATOM 1859 C C . ASP A 1 224 ? 44.357 1.904 5.521 1.00 47.25 224 ASP A C 1
ATOM 1861 O O . ASP A 1 224 ? 45.511 1.972 5.087 1.00 47.25 224 ASP A O 1
ATOM 1865 N N . TYR A 1 225 ? 43.656 0.767 5.436 1.00 45.78 225 TYR A N 1
ATOM 1866 C CA . TYR A 1 225 ? 44.176 -0.451 4.805 1.00 45.78 225 TYR A CA 1
ATOM 1867 C C . TYR A 1 225 ? 44.521 -0.246 3.319 1.00 45.78 225 TYR A C 1
ATOM 1869 O O . TYR A 1 225 ? 45.572 -0.693 2.851 1.00 45.78 225 TYR A O 1
ATOM 1877 N N . LEU A 1 226 ? 43.667 0.463 2.572 1.00 43.72 226 LEU A N 1
ATOM 1878 C CA . LEU A 1 226 ? 43.886 0.776 1.154 1.00 43.72 226 LEU A CA 1
ATOM 1879 C C . LEU A 1 226 ? 44.994 1.818 0.920 1.00 43.72 226 LEU A C 1
ATOM 1881 O O . LEU A 1 226 ? 45.620 1.811 -0.139 1.00 43.72 226 LEU A O 1
ATOM 1885 N N . VAL A 1 227 ? 45.257 2.704 1.886 1.00 49.88 227 VAL A N 1
ATOM 1886 C CA . VAL A 1 227 ? 46.315 3.728 1.795 1.00 49.88 227 VAL A CA 1
ATOM 1887 C C . VAL A 1 227 ? 47.691 3.168 2.172 1.00 49.88 227 VAL A C 1
ATOM 1889 O O . VAL A 1 227 ? 48.692 3.581 1.585 1.00 49.88 227 VAL A O 1
ATOM 1892 N N . HIS A 1 228 ? 47.759 2.207 3.097 1.00 51.03 228 HIS A N 1
ATOM 1893 C CA . HIS A 1 228 ? 49.022 1.651 3.599 1.00 51.03 228 HIS A CA 1
ATOM 1894 C C . HIS A 1 228 ? 49.487 0.356 2.913 1.00 51.03 228 HIS A C 1
ATOM 1896 O O . HIS A 1 228 ? 50.590 -0.114 3.189 1.00 51.03 228 HIS A O 1
ATOM 1902 N N . LYS A 1 229 ? 48.711 -0.186 1.966 1.00 47.19 229 LYS A N 1
ATOM 1903 C CA . LYS A 1 229 ? 49.203 -1.147 0.965 1.00 47.19 229 LYS A CA 1
ATOM 1904 C C . LYS A 1 229 ? 49.579 -0.430 -0.338 1.00 47.19 229 LYS A C 1
ATOM 1906 O O . LYS A 1 229 ? 48.844 -0.475 -1.323 1.00 47.19 229 LYS A O 1
ATOM 1911 N N . LYS A 1 230 ? 50.750 0.202 -0.343 1.00 40.81 230 LYS A N 1
ATOM 1912 C CA . LYS A 1 230 ? 51.543 0.471 -1.550 1.00 40.81 230 LYS A CA 1
ATOM 1913 C C . LYS A 1 230 ? 52.949 -0.056 -1.342 1.00 40.81 230 LYS A C 1
ATOM 1915 O O . LYS A 1 230 ? 53.498 0.209 -0.253 1.00 40.81 230 LYS A O 1
#

Foldseek 3Di:
DVLLVVLLVVCVPPDPVRLVVVLVVVVVVPDPADDSNNLSSLLVLQADPVNPPSLVVLLVVLLVCLPDDFDQGPDVVRGGPNLSSLLSNLLHPDPVSNVVSVVCLLPPPSRALVSVLSSLVSQLPDPNSNVVVLCCLLPDCSCCVRPPCLDVSVLSSLLSQLVSDQDPVSLVSSLVVQVPDPSADPVSSVVSVSVVSNVVNVVCVVCVVVVVVVVVVVVVVVVVVVVPPD

Organism: NCBI:txid1538716

Nearest PDB structures (foldseek):
  8cgp-assembly1_A  TM=7.084E-01  e=6.801E-03  Homo sapiens
  5lhd-assembly1_A  TM=6.894E-01  e=2.186E-02  Homo sapiens
  4ou3-assembly1_A  TM=6.805E-01  e=6.107E-02  Sus scrofa
  8jkt-assembly1_A  TM=6.848E-01  e=1.629E-01  Felis catus

Secondary structure (DSSP, 8-state):
-HHHHHHHHHTTT--HHHHHHHHHHHHHTT-SS--HHHHHHHHHHHH-TT-HHHHHHHHHHHHHHHTS--PBPSSGGG-BHHHHHHHHHTT---HHHHHHHHHHHHH-TT--HHHHHHHHHHHTTSHHHHHHHHHHHHH-THHHHHS-TTSHHHHHHHHHHHHH--SHHHHHHHHHHHHH-TTS-HHHHHHT-HHHHHHHHHHHHHHHHHHHHHHHHHHHHHHHHHHH--

Solvent-accessible surface area (backbone atoms only — not comparable to full-atom values): 12768 Å² total; per-residue (Å²): 112,69,65,39,55,51,34,37,58,74,49,61,86,57,51,70,71,57,51,51,52,50,44,52,52,56,64,71,64,61,61,95,64,90,48,50,58,56,47,26,44,48,27,47,39,34,48,45,79,92,32,61,67,59,30,51,48,54,56,49,49,32,65,57,44,38,77,46,85,86,53,72,44,102,46,79,92,61,42,32,67,47,34,47,42,36,18,19,56,37,45,28,71,53,64,70,61,44,54,54,50,53,56,48,51,63,69,35,84,66,50,50,47,75,39,50,44,28,28,51,62,20,18,61,76,40,76,75,42,28,52,52,51,50,50,51,64,73,71,41,68,70,50,46,78,61,39,42,75,72,40,70,48,40,52,48,47,52,46,57,48,58,78,62,53,88,46,71,68,58,41,49,57,50,48,55,49,56,72,69,38,83,68,51,48,75,66,55,59,59,73,64,42,57,71,61,51,54,52,51,50,55,52,48,65,64,43,49,62,52,52,52,52,52,52,50,50,52,56,48,53,55,49,51,54,62,67,71,68,119

pLDDT: mean 79.01, std 13.38, range [39.19, 93.44]

Mean predicted aligned error: 9.09 Å

Radius of gyration: 20.43 Å; Cα contacts (8 Å, |Δi|>4): 204; chains: 1; bounding box: 68×35×49 Å

Sequence (230 aa):
YLRYIVADLLLFDAQTENIAKLFKTYSEKRFDFITPLRIAVWTRVVREDDLPNEKMVVQRELFVEAKRLRIKLPSDEYGTKLQHLIYATSTAKDAAFSKQLWKRMVTDPDITPADLVFAFKGAMIYPSVRKRALDLFMDEGFFREKIPSDCPEYKEILRLFTCSCVREAELHKIKDHVMADFTFTEQDKKAFEFEMLEARMQSFLKEVPILHATMNNYLIEDRDYLVHKK